Protein AF-A0A1V5KL63-F1 (afdb_monomer)

Secondary structure (DSSP, 8-state):
--EEEEEEEEEETTEE---EEEETTEEEEE--SSS-EEEEEEETTEEEEEEEE-TTBPPEEEEEEE-SSS--EEEEEPPB-TT--EEEEEPPBTTBSEEEETT-SSPEESSEEEEE-SEEEEEEEE-TTT--EEEEEEEE-SSS-SEE---HHHH-EEEEEEEES-HHHH---EEE-TTS-TT-BSSEEEEEESEEEEEEEEBTTEEEESSEEEEEEPTT-EEEEEEEEEE-

Radius of gyration: 30.33 Å; Cα contacts (8 Å, |Δi|>4): 563; chains: 1; bounding box: 58×25×92 Å

Sequence (232 aa):
MQFVPLTVFAQIDSSLTIADVYVNDKLEGQSSLSGPLVIQGLSAARSYTVRVQKQGYAVWQKTVTIFTDTDNVLQARLLPLTDALRRYTFSRTPFADRISIDGKLPSMALPVEVDLVLGAHELRYSDTASGFQWTTSLTLDLNSARTIHFQPEQVGMGRLAVVLSNPARYGYAFVYLPGQSRTQTTPFRQPLAVGRYALRIFRDGFHTVPSDTTIFIKPNEDLNIVVQMSPM

Foldseek 3Di:
DDKDKAWEFEDEPNQGDWWFKDKQNHTQDIQHNVGTDIRTGHDAQDKIWIWIGDPQWDIFIDIDGHHDPDHNYYYGHTHGPQPDWDKAWEADDQQAQWKDKQPDPDTHGPGDIDTHGAAKIKMWGAHPVVRDIDIDMDGHDPPDDRYDYDHLCVQAKAKEFEAEPCCVVPPWKFKDWPPDDRPHIPRDMDIDGFGKTWIAIGDPQKDKVVGTDIDTGHHHYYDYHYIYIDGD

pLDDT: mean 93.59, std 5.88, range [67.69, 98.31]

Nearest PDB structures (foldseek):
  2nsm-assembly1_A  TM=7.686E-01  e=6.746E-03  Homo sapiens
  1h8l-assembly1_A  TM=7.714E-01  e=2.010E-02  Lophonetta specularioides
  6hif-assembly1_Y  TM=7.498E-01  e=5.125E-02  Candidatus Kuenenia stuttgartensis
  5aq0-assembly1_A  TM=4.651E-01  e=1.061E-01  Homo sapiens
  6mvf-assembly2_E  TM=4.408E-01  e=1.669E+00  Faecalibacterium prausnitzii L2-6

Structure (mmCIF, N/CA/C/O backbone):
data_AF-A0A1V5KL63-F1
#
_entry.id   AF-A0A1V5KL63-F1
#
loop_
_atom_site.group_PDB
_atom_site.id
_atom_site.type_symbol
_atom_site.label_atom_id
_atom_site.label_alt_id
_atom_site.label_comp_id
_atom_site.label_asym_id
_atom_site.label_entity_id
_atom_site.label_seq_id
_atom_site.pdbx_PDB_ins_code
_atom_site.Cartn_x
_atom_site.Cartn_y
_atom_site.Cartn_z
_atom_site.occupancy
_atom_site.B_iso_or_equiv
_atom_site.auth_seq_id
_atom_site.auth_comp_id
_atom_site.auth_asym_id
_atom_site.auth_atom_id
_atom_site.pdbx_PDB_model_num
ATOM 1 N N . MET A 1 1 ? -25.819 6.131 55.381 1.00 67.69 1 MET A N 1
ATOM 2 C CA . MET A 1 1 ? -25.370 5.561 54.091 1.00 67.69 1 MET A CA 1
ATOM 3 C C . MET A 1 1 ? -23.870 5.738 54.010 1.00 67.69 1 MET A C 1
ATOM 5 O O . MET A 1 1 ? -23.408 6.835 54.295 1.00 67.69 1 MET A O 1
ATOM 9 N N . GLN A 1 2 ? -23.128 4.681 53.686 1.00 87.44 2 GLN A N 1
ATOM 10 C CA . GLN A 1 2 ? -21.682 4.762 53.485 1.00 87.44 2 GLN A CA 1
ATOM 11 C C . GLN A 1 2 ? -21.398 4.956 51.998 1.00 87.44 2 GLN A C 1
ATOM 13 O O . GLN A 1 2 ? -22.027 4.303 51.161 1.00 87.44 2 GLN A O 1
ATOM 18 N N . PHE A 1 3 ? -20.489 5.874 51.685 1.00 90.19 3 PHE A N 1
ATOM 19 C CA . PHE A 1 3 ? -20.055 6.152 50.324 1.00 90.19 3 PHE A CA 1
ATOM 20 C C . PHE A 1 3 ? -18.660 5.587 50.109 1.00 90.19 3 PHE A C 1
ATOM 22 O O . PHE A 1 3 ? -17.806 5.723 50.983 1.00 90.19 3 PHE A O 1
ATOM 29 N N . VAL A 1 4 ? -18.437 4.964 48.957 1.00 93.88 4 VAL A N 1
ATOM 30 C CA . VAL A 1 4 ? -17.157 4.350 48.602 1.00 93.88 4 VAL A CA 1
ATOM 31 C C . VAL A 1 4 ? -16.801 4.625 47.140 1.00 93.88 4 VAL A C 1
ATOM 33 O O . VAL A 1 4 ? -17.699 4.890 46.331 1.00 93.88 4 VAL A O 1
ATOM 36 N N . PRO A 1 5 ? -15.503 4.602 46.790 1.00 93.94 5 PRO A N 1
ATOM 37 C CA . PRO A 1 5 ? -15.064 4.810 45.420 1.00 93.94 5 PRO A CA 1
ATOM 38 C C . PRO A 1 5 ? -15.257 3.568 44.542 1.00 93.94 5 PRO A C 1
ATOM 40 O O . PRO A 1 5 ? -15.225 2.435 45.022 1.00 93.94 5 PRO A O 1
ATOM 43 N N . LEU A 1 6 ? -15.375 3.801 43.235 1.00 95.94 6 LEU A N 1
ATOM 44 C CA . LEU A 1 6 ? -15.249 2.805 42.171 1.00 95.94 6 LEU A CA 1
ATOM 45 C C . LEU A 1 6 ? -14.110 3.215 41.235 1.00 95.94 6 LEU A C 1
ATOM 47 O O . LEU A 1 6 ? -14.116 4.317 40.689 1.00 95.94 6 LEU A O 1
ATOM 51 N N . THR A 1 7 ? -13.171 2.307 40.998 1.00 96.31 7 THR A N 1
ATOM 52 C CA . THR A 1 7 ? -12.031 2.530 40.104 1.00 96.31 7 THR A CA 1
ATOM 53 C C . THR A 1 7 ? -12.258 1.813 38.776 1.00 96.31 7 THR A C 1
ATOM 55 O O . THR A 1 7 ? -12.472 0.602 38.753 1.00 96.31 7 THR A O 1
ATOM 58 N N . VAL A 1 8 ? -12.189 2.534 37.656 1.00 97.31 8 VAL A N 1
ATOM 59 C CA . VAL A 1 8 ? -12.431 1.993 36.308 1.00 97.31 8 VAL A CA 1
ATOM 60 C C . VAL A 1 8 ? -11.191 2.151 35.430 1.00 97.31 8 VAL A C 1
ATOM 62 O O . VAL A 1 8 ? -10.744 3.261 35.145 1.00 97.31 8 VAL A O 1
ATOM 65 N N . PHE A 1 9 ? -10.662 1.026 34.955 1.00 96.31 9 PHE A N 1
ATOM 66 C CA . PHE A 1 9 ? -9.589 0.950 33.967 1.00 96.31 9 PHE A CA 1
ATOM 67 C C . PHE A 1 9 ? -10.196 0.680 32.590 1.00 96.31 9 PHE A C 1
ATOM 69 O O . PHE A 1 9 ? -10.815 -0.364 32.396 1.00 96.31 9 PHE A O 1
ATOM 76 N N . ALA A 1 10 ? -9.999 1.576 31.623 1.00 96.38 10 ALA A N 1
ATOM 77 C CA . ALA A 1 10 ? -10.316 1.301 30.223 1.00 96.38 10 ALA A CA 1
ATOM 78 C C . ALA A 1 10 ? -9.062 0.799 29.506 1.00 96.38 10 ALA A C 1
ATOM 80 O O . ALA A 1 10 ? -8.010 1.437 29.586 1.00 96.38 10 ALA A O 1
ATOM 81 N N . GLN A 1 11 ? -9.172 -0.335 28.818 1.00 94.81 11 GLN A N 1
ATOM 82 C CA . GLN A 1 11 ? -8.034 -1.012 28.206 1.00 94.81 11 GLN A CA 1
ATOM 83 C C . GLN A 1 11 ? -8.309 -1.444 26.768 1.00 94.81 11 GLN A C 1
ATOM 85 O O . GLN A 1 11 ? -9.401 -1.915 26.452 1.00 94.81 11 G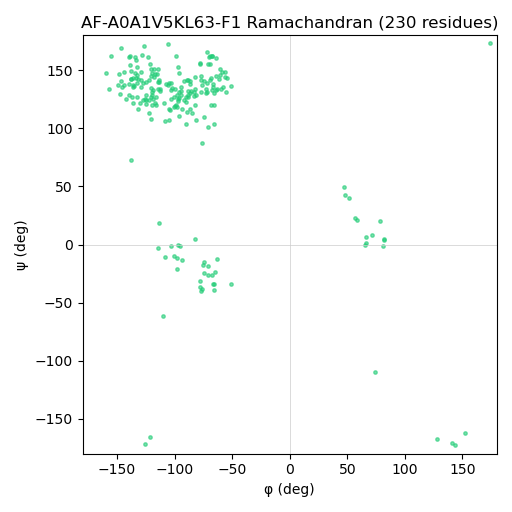LN A O 1
ATOM 90 N N . ILE A 1 12 ? -7.279 -1.350 25.932 1.00 88.56 12 ILE A N 1
ATOM 91 C CA . ILE A 1 12 ? -7.191 -1.951 24.596 1.00 88.56 12 ILE A CA 1
ATOM 92 C C . ILE A 1 12 ? -5.906 -2.769 24.588 1.00 88.56 12 ILE A C 1
ATOM 94 O O . ILE A 1 12 ? -4.859 -2.239 24.954 1.00 88.56 12 ILE A O 1
ATOM 98 N N . ASP A 1 13 ? -5.988 -4.057 24.258 1.00 84.69 13 ASP A N 1
ATOM 99 C CA . ASP A 1 13 ? -4.838 -4.974 24.279 1.00 84.69 13 ASP A CA 1
ATOM 100 C C . ASP A 1 13 ? -4.016 -4.877 25.578 1.00 84.69 13 ASP A C 1
ATOM 102 O O . ASP A 1 13 ? -2.788 -4.847 25.589 1.00 84.69 13 ASP A O 1
ATOM 106 N N . SER A 1 14 ? -4.727 -4.795 26.709 1.00 84.50 14 SER A N 1
ATOM 107 C CA . SER A 1 14 ? -4.181 -4.635 28.071 1.00 84.50 14 SER A CA 1
ATOM 108 C C . SER A 1 14 ? -3.462 -3.307 28.360 1.00 84.50 14 SER A C 1
ATOM 110 O O . SER A 1 14 ? -3.020 -3.093 29.488 1.00 84.50 14 SER A O 1
ATOM 112 N N . SER A 1 15 ? -3.400 -2.386 27.398 1.00 89.56 15 SER A N 1
ATOM 113 C CA . SER A 1 15 ? -2.870 -1.030 27.571 1.00 89.56 15 SER A CA 1
ATOM 114 C C . SER A 1 15 ? -3.976 -0.046 27.948 1.00 89.56 15 SER A C 1
ATOM 116 O O . SER A 1 15 ? -5.083 -0.121 27.415 1.00 89.56 15 SER A O 1
ATOM 118 N N . LEU A 1 16 ? -3.684 0.894 28.851 1.00 93.38 16 LEU A N 1
ATOM 119 C CA . LEU A 1 16 ? -4.624 1.948 29.240 1.00 93.38 16 LEU A CA 1
ATOM 120 C C . LEU A 1 16 ? -5.019 2.826 28.050 1.00 93.38 16 LEU A C 1
ATOM 122 O O . LEU A 1 16 ? -4.211 3.112 27.167 1.00 93.38 16 LEU A O 1
ATOM 126 N N . THR A 1 17 ? -6.267 3.291 28.046 1.00 92.56 17 THR A N 1
ATOM 127 C CA . THR A 1 17 ? -6.771 4.204 27.021 1.00 92.56 17 THR A CA 1
ATOM 128 C C . THR A 1 17 ? -7.674 5.290 27.589 1.00 92.56 17 THR A C 1
ATOM 130 O O . THR A 1 17 ? -8.228 5.165 28.680 1.00 92.56 17 THR A O 1
ATOM 133 N N . ILE A 1 18 ? -7.852 6.353 26.806 1.00 94.19 18 ILE A N 1
ATOM 134 C CA . ILE A 1 18 ? -8.825 7.415 27.075 1.00 94.19 18 ILE A CA 1
ATOM 135 C C . ILE A 1 18 ? -10.196 6.963 26.572 1.00 94.19 18 ILE A C 1
ATOM 137 O O . ILE A 1 18 ? -10.345 6.690 25.376 1.00 94.19 18 ILE A O 1
ATOM 141 N N . ALA A 1 19 ? -11.179 6.883 27.463 1.00 95.56 19 ALA A N 1
ATOM 142 C CA . ALA A 1 19 ? -12.558 6.511 27.167 1.00 95.56 19 ALA A CA 1
ATOM 143 C C . ALA A 1 19 ? -13.517 7.232 28.124 1.00 95.56 19 ALA A C 1
ATOM 145 O O . ALA A 1 19 ? -13.178 7.450 29.286 1.00 95.56 19 ALA A O 1
ATOM 146 N N . ASP A 1 20 ? -14.710 7.572 27.646 1.00 97.62 20 ASP A N 1
ATOM 147 C CA . ASP A 1 20 ? -15.783 8.142 28.458 1.00 97.62 20 ASP A CA 1
ATOM 148 C C . ASP A 1 20 ? -16.377 7.062 29.368 1.00 97.62 20 ASP A C 1
ATOM 150 O O . ASP A 1 20 ? -16.679 5.953 28.918 1.00 97.62 20 ASP A O 1
ATOM 154 N N . VAL A 1 21 ? -16.566 7.378 30.647 1.00 98.00 21 VAL A N 1
ATOM 155 C CA . VAL A 1 21 ? -17.101 6.458 31.655 1.00 98.00 21 VAL A CA 1
ATOM 156 C C . VAL A 1 21 ? -18.395 7.020 32.226 1.00 98.00 21 VAL A C 1
ATOM 158 O O . VAL A 1 21 ? -18.445 8.136 32.744 1.00 98.00 21 VAL A O 1
ATOM 161 N N . TYR A 1 22 ? -19.443 6.209 32.158 1.00 98.31 22 TYR A N 1
ATOM 162 C CA . TYR A 1 22 ? -20.783 6.536 32.614 1.00 98.31 22 TYR A CA 1
ATOM 163 C C . TYR A 1 22 ? -21.208 5.601 33.742 1.00 98.31 22 TYR A C 1
ATOM 165 O O . TYR A 1 22 ? -20.924 4.401 33.701 1.00 98.31 22 TYR A O 1
ATOM 173 N N . VAL A 1 23 ? -21.953 6.136 34.706 1.00 97.44 23 VAL A N 1
ATOM 174 C CA . VAL A 1 23 ? -22.611 5.381 35.776 1.00 97.44 23 VAL A CA 1
ATOM 175 C C . VAL A 1 23 ? -24.097 5.712 35.758 1.00 97.44 23 VAL A C 1
ATOM 177 O O . VAL A 1 23 ? -24.472 6.870 35.903 1.00 97.44 23 VAL A O 1
ATOM 180 N N . ASN A 1 24 ? -24.949 4.699 35.572 1.00 96.75 24 ASN A N 1
ATOM 181 C CA . ASN A 1 24 ? -26.399 4.863 35.396 1.00 96.75 24 ASN A CA 1
ATOM 182 C C . ASN A 1 24 ? -26.724 5.974 34.377 1.00 96.75 24 ASN A C 1
ATOM 184 O O . ASN A 1 24 ? -27.480 6.898 34.664 1.00 96.75 24 ASN A O 1
ATOM 188 N N . ASP A 1 25 ? -26.062 5.904 33.219 1.00 95.19 25 ASP A N 1
ATOM 189 C CA . ASP A 1 25 ? -26.163 6.840 32.091 1.00 95.19 25 ASP A CA 1
ATOM 190 C C . ASP A 1 25 ? -25.684 8.281 32.324 1.00 95.19 25 ASP A C 1
ATOM 192 O O . ASP A 1 25 ? -25.629 9.065 31.375 1.00 95.19 25 ASP A O 1
ATOM 196 N N . LYS A 1 26 ? -25.215 8.623 33.527 1.00 97.19 26 LYS A N 1
ATOM 197 C CA . LYS A 1 26 ? -24.544 9.897 33.804 1.00 97.19 26 LYS A CA 1
ATOM 198 C C . LYS A 1 26 ? -23.047 9.796 33.500 1.00 97.19 26 LYS A C 1
ATOM 200 O O . LYS A 1 26 ? -22.396 8.864 33.958 1.00 97.19 26 LYS A O 1
ATOM 205 N N . LEU A 1 27 ? -22.500 10.755 32.746 1.00 97.19 27 LEU A N 1
ATOM 206 C CA . LEU A 1 27 ? -21.055 10.865 32.501 1.00 97.19 27 LEU A CA 1
ATOM 207 C C . LEU A 1 27 ? -20.342 11.262 33.800 1.00 97.19 27 LEU A C 1
ATOM 209 O O . LEU A 1 27 ? -20.620 12.325 34.352 1.00 97.19 27 LEU A O 1
ATOM 213 N N . GLU A 1 28 ? -19.420 10.422 34.264 1.00 97.62 28 GLU A N 1
ATOM 214 C CA . GLU A 1 28 ? -18.598 10.695 35.452 1.00 97.62 28 GLU A CA 1
ATOM 215 C C . GLU A 1 28 ? -17.212 11.245 35.076 1.00 97.62 28 GLU A C 1
A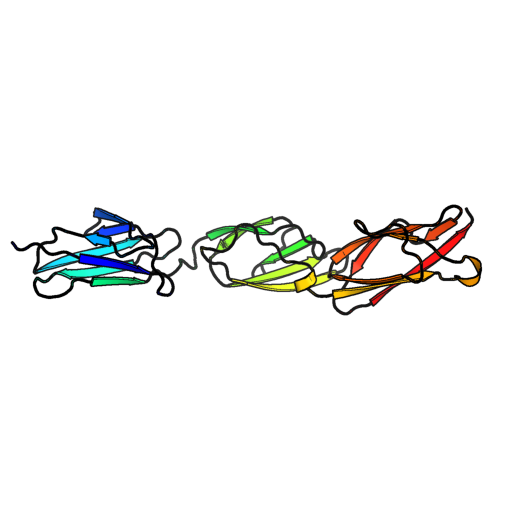TOM 217 O O . GLU A 1 28 ? -16.572 11.917 35.881 1.00 97.62 28 GLU A O 1
ATOM 222 N N . GLY A 1 29 ? -16.752 11.008 33.842 1.00 96.56 29 GLY A N 1
ATOM 223 C CA . GLY A 1 29 ? -15.503 11.562 33.321 1.00 96.56 29 GLY A CA 1
ATOM 224 C C . GLY A 1 29 ? -14.867 10.690 32.242 1.00 96.56 29 GLY A C 1
ATOM 225 O O . GLY A 1 29 ? -15.519 9.816 31.672 1.00 96.56 29 GLY A O 1
ATOM 226 N N . GLN A 1 30 ? -13.577 10.918 31.990 1.00 95.19 30 GLN A N 1
ATOM 227 C CA . GLN A 1 30 ? -12.757 10.115 31.082 1.00 95.19 30 GLN A CA 1
ATOM 228 C C . GLN A 1 30 ? -11.648 9.385 31.839 1.00 95.19 30 GLN A C 1
ATOM 230 O O . GLN A 1 30 ? -11.006 9.958 32.719 1.00 95.19 30 GLN A O 1
ATOM 235 N N . SER A 1 31 ? -11.385 8.132 31.467 1.00 93.38 31 SER A N 1
ATOM 236 C CA . SER A 1 31 ? -10.135 7.459 31.835 1.00 93.38 31 SER A CA 1
ATOM 237 C C . SER A 1 31 ? -8.938 8.111 31.133 1.00 93.38 31 SER A C 1
ATOM 239 O O . SER A 1 31 ? -9.102 8.823 30.139 1.00 93.38 31 SER A O 1
ATOM 241 N N . SER A 1 32 ? -7.719 7.863 31.616 1.00 91.25 32 SER A N 1
ATOM 242 C CA . SER A 1 32 ? -6.503 8.442 31.038 1.00 91.25 32 SER A CA 1
ATOM 243 C C . SER A 1 32 ? -5.459 7.379 30.685 1.00 91.25 32 SER A C 1
ATOM 245 O O . SER A 1 32 ? -5.577 6.207 31.035 1.00 91.25 32 SER A O 1
ATOM 247 N N . LEU A 1 33 ? -4.401 7.805 29.989 1.00 90.12 33 LEU A N 1
ATOM 248 C CA . LEU A 1 33 ? -3.222 6.968 29.732 1.00 90.12 33 LEU A CA 1
ATOM 249 C C . LEU A 1 33 ? -2.326 6.804 30.971 1.00 90.12 33 LEU A C 1
ATOM 251 O O . LEU A 1 33 ? -1.460 5.935 30.984 1.00 90.12 33 LEU A O 1
ATOM 255 N N . SER A 1 34 ? -2.510 7.645 31.993 1.00 87.31 34 SER A N 1
ATOM 256 C CA . SER A 1 34 ? -1.691 7.673 33.209 1.00 87.31 34 SER A CA 1
ATOM 257 C C . SER A 1 34 ? -2.338 6.969 34.404 1.00 87.31 34 SER A C 1
ATOM 259 O O . SER A 1 34 ? -1.670 6.769 35.415 1.00 87.31 34 SER A O 1
ATOM 261 N N . GLY A 1 35 ? -3.614 6.583 34.315 1.00 88.06 35 GLY A N 1
ATOM 262 C CA . GLY A 1 35 ? -4.299 5.896 35.401 1.00 88.06 35 GLY A CA 1
ATOM 263 C C . GLY A 1 35 ? -5.794 5.667 35.161 1.00 88.06 35 GLY A C 1
ATOM 264 O O . GLY A 1 35 ? -6.363 6.141 34.174 1.00 88.06 35 GLY A O 1
ATOM 265 N N . PRO A 1 36 ? -6.445 4.914 36.062 1.00 92.50 36 PRO A N 1
ATOM 266 C CA . PRO A 1 36 ? -7.883 4.691 36.008 1.00 92.50 36 PRO A CA 1
ATOM 267 C C . PRO A 1 36 ? -8.665 5.967 36.330 1.00 92.50 36 PRO A C 1
ATOM 269 O O . PRO A 1 36 ? -8.157 6.883 36.978 1.00 92.50 36 PRO A O 1
ATOM 272 N N . LEU A 1 37 ? -9.945 5.985 35.959 1.00 96.62 37 LEU A N 1
ATOM 273 C CA . LEU A 1 37 ? -10.884 6.956 36.513 1.00 96.62 37 LEU A CA 1
ATOM 274 C C . LEU A 1 37 ? -11.363 6.464 37.885 1.00 96.62 37 LEU A C 1
ATOM 276 O O . LEU A 1 37 ? -11.839 5.333 37.999 1.00 96.62 37 LEU A O 1
ATOM 280 N N . VAL A 1 38 ? -11.270 7.312 38.910 1.00 96.25 38 VAL A N 1
ATOM 281 C CA . VAL A 1 38 ? -11.816 7.035 40.247 1.00 96.25 38 VAL A CA 1
ATOM 282 C C . VAL A 1 38 ? -13.101 7.832 40.438 1.00 96.25 38 VAL A C 1
ATOM 284 O O . VAL A 1 38 ? -13.082 9.061 40.465 1.00 96.25 38 VAL A O 1
ATOM 287 N N . ILE A 1 39 ? -14.216 7.125 40.586 1.00 96.06 39 ILE A N 1
ATOM 288 C CA . ILE A 1 39 ? -15.553 7.689 40.767 1.00 96.06 39 ILE A CA 1
ATOM 289 C C . ILE A 1 39 ? -15.870 7.665 42.257 1.00 96.06 39 ILE A C 1
ATOM 291 O O . ILE A 1 39 ? -15.870 6.603 42.876 1.00 96.06 39 ILE A O 1
ATOM 295 N N . GLN A 1 40 ? -16.124 8.834 42.835 1.00 94.12 40 GLN A N 1
ATOM 296 C CA . GLN A 1 40 ? -16.382 9.002 44.265 1.00 94.12 40 GLN A CA 1
ATOM 297 C C . GLN A 1 40 ? -17.886 9.090 44.556 1.00 94.12 40 GLN A C 1
ATOM 299 O O . GLN A 1 40 ? -18.688 9.387 43.674 1.00 94.12 40 GLN A O 1
ATOM 304 N N . GLY A 1 41 ? -18.273 8.886 45.818 1.00 92.25 41 GLY A N 1
ATOM 305 C CA . GLY A 1 41 ? -19.636 9.188 46.271 1.00 92.25 41 GLY A CA 1
ATOM 306 C C . GLY A 1 41 ? -20.699 8.148 45.905 1.00 92.25 41 GLY A C 1
ATOM 307 O O . GLY A 1 41 ? -21.888 8.465 45.934 1.00 92.25 41 GLY A O 1
ATOM 308 N N . LEU A 1 42 ? -20.317 6.906 45.589 1.00 94.06 42 LEU A N 1
ATOM 309 C CA . LEU A 1 42 ? -21.278 5.829 45.342 1.00 94.06 42 LEU A CA 1
ATOM 310 C C . LEU A 1 42 ? -21.721 5.203 46.664 1.00 94.06 42 LEU A C 1
ATOM 312 O O . LEU A 1 42 ? -20.896 4.808 47.483 1.00 94.06 42 LEU A O 1
ATOM 316 N N . SER A 1 43 ? -23.030 5.101 46.891 1.00 94.56 43 SER A N 1
ATOM 317 C CA . SER A 1 43 ? -23.573 4.405 48.061 1.00 94.56 43 SER A CA 1
ATOM 318 C C . SER A 1 43 ? -23.256 2.913 48.000 1.00 94.56 43 SER A C 1
ATOM 320 O O . SER A 1 43 ? -23.534 2.271 46.983 1.00 94.56 43 SER A O 1
ATOM 322 N N . ALA A 1 44 ? -22.726 2.372 49.096 1.00 93.00 44 ALA A N 1
ATOM 323 C CA . ALA A 1 44 ? -22.471 0.946 49.253 1.00 93.00 44 ALA A CA 1
ATOM 324 C C . ALA A 1 44 ? -23.770 0.119 49.325 1.00 93.00 44 ALA A C 1
ATOM 326 O O . ALA A 1 44 ? -24.853 0.650 49.578 1.00 93.00 44 ALA A O 1
ATOM 327 N N . ALA A 1 45 ? -23.639 -1.189 49.097 1.00 92.00 45 ALA A N 1
ATOM 328 C CA . ALA A 1 45 ? -24.714 -2.173 48.970 1.00 92.00 45 ALA A CA 1
ATOM 329 C C . ALA A 1 45 ? -25.746 -1.848 47.869 1.00 92.00 45 ALA A C 1
ATOM 331 O O . ALA A 1 45 ? -26.878 -2.328 47.906 1.00 92.00 45 ALA A O 1
ATOM 332 N N . ARG A 1 46 ? -25.359 -1.044 46.867 1.00 93.81 46 ARG A N 1
ATOM 333 C CA . ARG A 1 46 ? -26.195 -0.681 45.716 1.00 93.81 46 ARG A CA 1
ATOM 334 C C . ARG A 1 46 ? -25.537 -1.112 44.409 1.00 93.81 46 ARG A C 1
ATOM 336 O O . ARG A 1 46 ? -24.313 -1.060 44.276 1.00 93.81 46 ARG A O 1
ATOM 343 N N . SER A 1 47 ? -26.364 -1.521 43.450 1.00 95.62 47 SER A N 1
ATOM 344 C CA . SER A 1 47 ? -25.927 -1.840 42.092 1.00 95.62 47 SER A CA 1
ATOM 345 C C . SER A 1 47 ? -25.933 -0.611 41.187 1.00 95.62 47 SER A C 1
ATOM 347 O O . SER A 1 47 ? -26.844 0.219 41.244 1.00 95.62 47 SER A O 1
ATOM 349 N N . TYR A 1 48 ? -24.926 -0.530 40.324 1.00 97.00 48 TYR A N 1
ATOM 350 C CA . TYR A 1 48 ? -24.745 0.521 39.334 1.00 97.00 48 TYR A CA 1
ATOM 351 C C . TYR A 1 48 ? -24.421 -0.100 37.980 1.00 97.00 48 TYR A C 1
ATOM 353 O O . TYR A 1 48 ? -23.628 -1.039 37.900 1.00 97.00 48 TYR A O 1
ATOM 361 N N . THR A 1 49 ? -25.006 0.437 36.914 1.00 97.94 49 THR A N 1
ATOM 362 C CA . THR A 1 49 ? -24.638 0.088 35.541 1.00 97.94 49 THR A CA 1
ATOM 363 C C . THR A 1 49 ? -23.518 1.007 35.090 1.00 97.94 49 THR A C 1
ATOM 365 O O . THR A 1 49 ? -23.711 2.214 34.961 1.00 97.94 49 THR A O 1
ATOM 368 N N . VAL A 1 50 ? -22.344 0.431 34.858 1.00 98.12 50 VAL A N 1
ATOM 369 C CA . VAL A 1 50 ? -21.159 1.138 34.380 1.00 98.12 50 VAL A CA 1
ATOM 370 C C . VAL A 1 50 ? -21.032 0.894 32.887 1.00 98.12 50 VAL A C 1
ATOM 372 O O . VAL A 1 50 ? -21.030 -0.256 32.445 1.00 98.12 50 VAL A O 1
ATOM 375 N N . ARG A 1 51 ? -20.921 1.970 32.113 1.00 98.12 51 ARG A N 1
ATOM 376 C CA . ARG A 1 51 ? -20.768 1.934 30.658 1.00 98.12 51 ARG A CA 1
ATOM 377 C C . ARG A 1 51 ? -19.512 2.705 30.271 1.00 98.12 51 ARG A C 1
ATOM 379 O O . ARG A 1 51 ? -19.344 3.845 30.685 1.00 98.12 51 ARG A O 1
ATOM 386 N N . VAL A 1 52 ? -18.638 2.091 29.483 1.00 97.81 52 VAL A N 1
ATOM 387 C CA . VAL A 1 52 ? -17.402 2.706 28.986 1.00 97.81 52 VAL A CA 1
ATOM 388 C C . VAL A 1 52 ? -17.485 2.810 27.470 1.00 97.81 52 VAL A C 1
ATOM 390 O O . VAL A 1 52 ? -17.787 1.828 26.787 1.00 97.81 52 VAL A O 1
ATOM 393 N N . GLN A 1 53 ? -17.256 4.010 26.943 1.00 95.00 53 GLN A N 1
ATOM 394 C CA . GLN A 1 53 ? -17.374 4.317 25.523 1.00 95.00 53 GLN A CA 1
ATOM 395 C C . GLN A 1 53 ? -16.119 4.973 24.979 1.00 95.00 53 GLN A C 1
ATOM 397 O O . GLN A 1 53 ? -15.523 5.857 25.584 1.00 95.00 53 GLN A O 1
ATOM 402 N N . LYS A 1 54 ? -15.744 4.547 23.779 1.00 90.44 54 LYS A N 1
ATOM 403 C CA . LYS A 1 54 ? -14.670 5.151 23.006 1.00 90.44 54 LYS A CA 1
ATOM 404 C C . LYS A 1 54 ? -15.035 5.059 21.536 1.00 90.44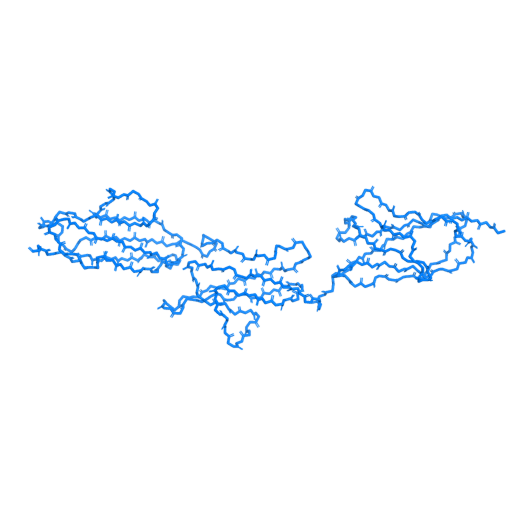 54 LYS A C 1
ATOM 406 O O . LYS A 1 54 ? -15.481 4.011 21.074 1.00 90.44 54 LYS A O 1
ATOM 411 N N . GLN A 1 55 ? -14.840 6.142 20.792 1.00 82.88 55 GLN A N 1
ATOM 412 C CA . GLN A 1 55 ? -15.133 6.159 19.362 1.00 82.88 55 GLN A CA 1
ATOM 413 C C . GLN A 1 55 ? -14.382 5.033 18.629 1.00 82.88 55 GLN A C 1
ATOM 415 O O . GLN A 1 55 ? -13.171 4.879 18.793 1.00 82.88 55 GLN A O 1
ATOM 420 N N . GLY A 1 56 ? -15.105 4.273 17.801 1.00 76.81 56 GLY A N 1
ATOM 421 C CA . GLY A 1 56 ? -14.551 3.148 17.043 1.00 76.81 56 GLY A CA 1
ATOM 422 C C . GLY A 1 56 ? -14.426 1.838 17.829 1.00 76.81 56 GLY A C 1
ATOM 423 O O . GLY A 1 56 ? -13.926 0.866 17.275 1.00 76.81 56 GLY A O 1
ATOM 424 N N . TYR A 1 57 ? -14.892 1.793 19.080 1.00 85.62 57 TYR A N 1
ATOM 425 C CA . TYR A 1 57 ? -14.951 0.586 19.906 1.00 85.62 57 TYR A CA 1
ATOM 426 C C . TYR A 1 57 ? -16.389 0.240 20.283 1.00 85.62 57 TYR A C 1
ATOM 428 O O . TYR A 1 57 ? -17.249 1.118 20.396 1.00 85.62 57 TYR A O 1
ATOM 436 N N . ALA A 1 58 ? -16.643 -1.051 20.485 1.00 88.12 58 ALA A N 1
ATOM 437 C CA . ALA A 1 58 ? -17.895 -1.538 21.024 1.00 88.12 58 ALA A CA 1
ATOM 438 C C . ALA A 1 58 ? -18.093 -0.974 22.434 1.00 88.12 58 ALA A C 1
ATOM 440 O O . ALA A 1 58 ? -17.146 -0.837 23.215 1.00 88.12 58 ALA A O 1
ATOM 441 N N . VAL A 1 59 ? -19.341 -0.648 22.760 1.00 93.25 59 VAL A N 1
ATOM 442 C CA . VAL A 1 59 ? -19.702 -0.173 24.094 1.00 93.25 59 VAL A CA 1
ATOM 443 C C . VAL A 1 59 ? -19.473 -1.306 25.090 1.00 93.25 59 VAL A C 1
ATOM 445 O O . VAL A 1 59 ? -20.097 -2.361 24.983 1.00 93.25 59 VAL A O 1
ATOM 448 N N . TRP A 1 60 ? -18.605 -1.085 26.074 1.00 96.56 60 TRP A N 1
ATOM 449 C CA . TRP A 1 60 ? -18.459 -2.009 27.194 1.00 96.56 60 TRP A CA 1
ATOM 450 C C . TRP A 1 60 ? -19.450 -1.621 28.287 1.00 96.56 60 TRP A C 1
ATOM 452 O O . TRP A 1 60 ? -19.539 -0.448 28.652 1.00 96.56 60 TRP A O 1
ATOM 462 N N . GLN A 1 61 ? -20.196 -2.585 28.822 1.00 97.56 61 GLN A N 1
ATOM 463 C CA . GLN A 1 61 ? -21.179 -2.326 29.870 1.00 97.56 61 GLN A CA 1
ATOM 464 C C . GLN A 1 61 ? -21.229 -3.473 30.876 1.00 97.56 61 GLN A C 1
ATOM 466 O O . GLN A 1 61 ? -21.235 -4.644 30.496 1.00 97.56 61 GLN A O 1
ATOM 471 N N . LYS A 1 62 ? -21.298 -3.136 32.166 1.00 97.56 62 LYS A N 1
ATOM 472 C CA . LYS A 1 62 ? -21.444 -4.105 33.255 1.00 97.56 62 LYS A CA 1
ATOM 473 C C . LYS A 1 62 ? -22.209 -3.499 34.425 1.00 97.56 62 LYS A C 1
ATOM 475 O O . LYS A 1 62 ? -21.931 -2.377 34.838 1.00 97.56 62 LYS A O 1
ATOM 480 N N . THR A 1 63 ? -23.126 -4.266 35.001 1.00 97.25 63 THR A N 1
ATOM 481 C CA . THR A 1 63 ? -23.741 -3.924 36.287 1.00 97.25 63 THR A CA 1
ATOM 482 C C . THR A 1 63 ? -22.893 -4.496 37.422 1.00 97.25 63 THR A C 1
ATOM 484 O O . THR A 1 63 ? -22.538 -5.675 37.400 1.00 97.25 63 THR A O 1
ATOM 487 N N . VAL A 1 64 ? -22.539 -3.660 38.398 1.00 95.06 64 VAL A N 1
ATOM 488 C CA . VAL A 1 64 ? -21.715 -4.027 39.559 1.00 95.06 64 VAL A CA 1
ATOM 489 C C . VAL A 1 64 ? -22.394 -3.583 40.848 1.00 95.06 64 VAL A C 1
ATOM 491 O O . VAL A 1 64 ? -22.986 -2.507 40.892 1.00 95.06 64 VAL A O 1
ATOM 494 N N . THR A 1 65 ? -22.302 -4.397 41.897 1.00 94.69 65 THR A N 1
ATOM 495 C CA . THR A 1 65 ? -22.697 -4.007 43.256 1.00 94.69 65 THR A CA 1
ATOM 496 C C . THR A 1 65 ? -21.469 -3.553 44.023 1.00 94.69 65 THR A C 1
ATOM 498 O O . THR A 1 65 ? -20.442 -4.224 43.998 1.00 94.69 65 THR A O 1
ATOM 501 N N . ILE A 1 66 ? -21.587 -2.402 44.674 1.00 92.81 66 ILE A N 1
ATOM 502 C CA . ILE A 1 66 ? -20.487 -1.720 45.351 1.00 92.81 66 ILE A CA 1
ATOM 503 C C . ILE A 1 66 ? -20.526 -2.041 46.850 1.00 92.81 66 ILE A C 1
ATOM 505 O O . ILE A 1 66 ? -21.574 -1.862 47.468 1.00 92.81 66 ILE A O 1
ATOM 509 N N . PHE A 1 67 ? -19.415 -2.478 47.449 1.00 91.31 67 PHE A N 1
ATOM 510 C CA . PHE A 1 67 ? -19.337 -2.833 48.879 1.00 91.31 67 PHE A CA 1
ATOM 511 C C . PHE A 1 67 ? -18.259 -2.038 49.631 1.00 91.31 67 PHE A C 1
ATOM 513 O O . PHE A 1 67 ? -17.378 -1.439 49.017 1.00 91.31 67 PHE A O 1
ATOM 520 N N . THR A 1 68 ? -18.359 -2.002 50.964 1.00 86.50 68 THR A N 1
ATOM 521 C CA . THR A 1 68 ? -17.504 -1.193 51.853 1.00 86.50 68 THR A CA 1
ATOM 522 C C . THR A 1 68 ? -16.119 -1.777 52.086 1.00 86.50 68 THR A C 1
ATOM 524 O O . THR A 1 68 ? -15.167 -1.017 52.230 1.00 86.50 68 THR A O 1
ATOM 527 N N . ASP A 1 69 ? -16.015 -3.106 52.064 1.00 80.25 69 ASP A N 1
ATOM 528 C CA . ASP A 1 69 ? -14.825 -3.841 52.511 1.00 80.25 69 ASP A CA 1
ATOM 529 C C . ASP A 1 69 ? -14.123 -4.565 51.350 1.00 80.25 69 ASP A C 1
ATOM 531 O O . ASP A 1 69 ? -13.350 -5.501 51.549 1.00 80.25 69 ASP A O 1
ATOM 535 N N . THR A 1 70 ? -14.413 -4.152 50.115 1.00 81.00 70 THR A N 1
ATOM 536 C CA . THR A 1 70 ? -13.799 -4.691 48.899 1.00 81.00 70 THR A CA 1
ATOM 537 C C . THR A 1 70 ? -13.332 -3.569 47.995 1.00 81.00 70 THR A C 1
ATOM 539 O O . THR A 1 70 ? -14.046 -2.582 47.804 1.00 81.00 70 THR A O 1
ATOM 542 N N . ASP A 1 71 ? -12.192 -3.777 47.344 1.00 84.38 71 ASP A N 1
ATOM 543 C CA . ASP A 1 71 ? -11.731 -2.903 46.274 1.00 84.38 71 ASP A CA 1
ATOM 544 C C . ASP A 1 71 ? -12.688 -2.999 45.079 1.00 84.38 71 ASP A C 1
ATOM 546 O O . ASP A 1 71 ? -12.690 -3.964 44.310 1.00 84.38 71 ASP A O 1
ATOM 550 N N . ASN A 1 72 ? -13.536 -1.983 44.921 1.00 93.31 72 ASN A N 1
ATOM 551 C CA . ASN A 1 72 ? -14.465 -1.890 43.801 1.00 93.31 72 ASN A CA 1
ATOM 552 C C . ASN A 1 72 ? -13.691 -1.457 42.548 1.00 93.31 72 ASN A C 1
ATOM 554 O O . ASN A 1 72 ? -13.578 -0.268 42.250 1.00 93.31 72 ASN A O 1
ATOM 558 N N . VAL A 1 73 ? -13.129 -2.429 41.828 1.00 95.31 73 VAL A N 1
ATOM 559 C CA . VAL A 1 73 ? -12.316 -2.202 40.627 1.00 95.31 73 VAL A CA 1
ATOM 560 C C . VAL A 1 73 ? -12.952 -2.869 39.410 1.00 95.31 73 VAL A C 1
ATOM 562 O O . VAL A 1 73 ? -13.325 -4.042 39.443 1.00 95.31 73 VAL A O 1
ATOM 565 N N . LEU A 1 74 ? -13.041 -2.135 38.300 1.00 96.00 74 LEU A N 1
ATOM 566 C CA . LEU A 1 74 ? -13.495 -2.641 37.008 1.00 96.00 74 LEU A CA 1
ATOM 567 C C . LEU A 1 74 ? -12.417 -2.484 35.940 1.00 96.00 74 LEU A C 1
ATOM 569 O O . LEU A 1 74 ? -11.832 -1.416 35.777 1.00 96.00 74 LEU A O 1
ATOM 573 N N . GLN A 1 75 ? -12.213 -3.547 35.165 1.00 95.94 75 GLN A N 1
ATOM 574 C CA . GLN A 1 75 ? -11.404 -3.536 33.949 1.00 95.94 75 GLN A CA 1
ATOM 575 C C . GLN A 1 75 ? -12.328 -3.652 32.736 1.00 95.94 75 GLN A C 1
ATOM 577 O O . GLN A 1 75 ? -12.883 -4.717 32.456 1.00 95.94 75 GLN A O 1
ATOM 582 N N . ALA A 1 76 ? -12.507 -2.543 32.027 1.00 96.19 76 ALA A N 1
ATOM 583 C CA . ALA A 1 76 ? -13.259 -2.472 30.788 1.00 96.19 76 ALA A CA 1
ATOM 584 C C . ALA A 1 76 ? -12.320 -2.721 29.605 1.00 96.19 76 ALA A C 1
ATOM 586 O O . ALA A 1 76 ? -11.546 -1.846 29.216 1.00 96.19 76 ALA A O 1
ATOM 587 N N . ARG A 1 77 ? -12.387 -3.925 29.030 1.00 94.81 77 ARG A N 1
ATOM 588 C CA . ARG A 1 77 ? -11.668 -4.265 27.796 1.00 94.81 77 ARG A CA 1
ATOM 589 C C . ARG A 1 77 ? -12.507 -3.834 26.600 1.00 94.81 77 ARG A C 1
ATOM 591 O O . ARG A 1 77 ? -13.590 -4.377 26.383 1.00 94.81 77 ARG A O 1
ATOM 598 N N . LEU A 1 78 ? -12.018 -2.846 25.861 1.00 91.44 78 LEU A N 1
ATOM 599 C CA . LEU A 1 78 ? -12.679 -2.310 24.680 1.00 91.44 78 LEU A CA 1
ATOM 600 C C . LEU A 1 78 ? -12.254 -3.104 23.449 1.00 91.44 78 LEU A C 1
ATOM 602 O O . LEU A 1 78 ? -11.066 -3.254 23.172 1.00 91.44 78 LEU A O 1
ATOM 606 N N . LEU A 1 79 ? -13.245 -3.588 22.705 1.00 85.56 79 LEU A N 1
ATOM 607 C CA . LEU A 1 79 ? -13.044 -4.305 21.449 1.00 85.56 79 LEU A CA 1
ATOM 608 C C . LEU A 1 79 ? -13.358 -3.363 20.284 1.00 85.56 79 LEU A C 1
ATOM 610 O O . LEU A 1 79 ? -14.374 -2.666 20.358 1.00 85.56 79 LEU A O 1
ATOM 614 N N . PRO A 1 80 ? -12.509 -3.269 19.247 1.00 77.38 80 PRO A N 1
ATOM 615 C CA . PRO A 1 80 ? -12.804 -2.445 18.081 1.00 77.38 80 PRO A CA 1
ATOM 616 C C . PRO A 1 80 ? -14.160 -2.814 17.473 1.00 77.38 80 PRO A C 1
ATOM 618 O O . PRO A 1 80 ? -14.527 -3.988 17.424 1.00 77.38 80 PRO A O 1
ATOM 621 N N . LEU A 1 81 ? -14.901 -1.820 16.983 1.00 77.62 81 LEU A N 1
ATOM 622 C CA . LEU A 1 81 ? -16.033 -2.081 16.099 1.00 77.62 81 LEU A CA 1
ATOM 623 C C . LEU A 1 81 ? -15.462 -2.534 14.757 1.00 77.62 81 LEU A C 1
ATOM 625 O O . LEU A 1 81 ? -15.028 -1.706 13.957 1.00 77.62 81 LEU A O 1
ATOM 629 N N . THR A 1 82 ? -15.469 -3.840 14.511 1.00 67.94 82 THR A N 1
ATOM 630 C CA . THR A 1 82 ? -15.054 -4.429 13.228 1.00 67.94 82 THR A CA 1
ATOM 631 C C . THR A 1 82 ? -15.936 -3.994 12.064 1.00 67.94 82 THR A C 1
ATOM 633 O O . THR A 1 82 ? -15.541 -4.176 10.927 1.00 67.94 82 THR A O 1
ATOM 636 N N . ASP A 1 83 ? -17.088 -3.375 12.330 1.00 70.19 83 ASP A N 1
ATOM 637 C CA . ASP A 1 83 ? -17.991 -2.842 11.303 1.00 70.19 83 ASP A CA 1
ATOM 638 C C . ASP A 1 83 ? -17.892 -1.310 11.169 1.00 70.19 83 ASP A C 1
ATOM 640 O O . ASP A 1 83 ? -18.587 -0.699 10.354 1.00 70.19 83 ASP A O 1
ATOM 644 N N . ALA A 1 84 ? -17.049 -0.647 11.973 1.00 73.12 84 ALA A N 1
ATOM 645 C CA . ALA A 1 84 ? -16.900 0.801 11.901 1.00 73.12 84 ALA A CA 1
ATOM 646 C C . ALA A 1 84 ? -16.090 1.200 10.665 1.00 73.12 84 ALA A C 1
ATOM 648 O O . ALA A 1 84 ? -14.873 1.019 10.612 1.00 73.12 84 ALA A O 1
ATOM 649 N N . LEU A 1 85 ? -16.776 1.809 9.699 1.00 83.69 85 LEU A N 1
ATOM 650 C CA . LEU A 1 85 ? -16.155 2.398 8.521 1.00 83.69 85 LEU A CA 1
ATOM 651 C C . LEU A 1 85 ? -15.290 3.607 8.891 1.00 83.69 85 LEU A C 1
ATOM 653 O O . LEU A 1 85 ? -15.670 4.472 9.686 1.00 83.69 85 LEU A O 1
ATOM 657 N N . ARG A 1 86 ? -14.121 3.687 8.265 1.00 88.06 86 ARG A N 1
ATOM 658 C CA . ARG A 1 86 ? -13.194 4.810 8.341 1.00 88.06 86 ARG A CA 1
ATOM 659 C C . ARG A 1 86 ? -12.634 5.105 6.957 1.00 88.06 86 ARG A C 1
ATOM 661 O O . ARG A 1 86 ? -12.325 4.188 6.207 1.00 88.06 86 ARG A O 1
ATOM 668 N N . ARG A 1 87 ? -12.454 6.389 6.652 1.00 93.75 87 ARG A N 1
ATOM 669 C CA . ARG A 1 87 ? -11.871 6.830 5.384 1.00 93.75 87 ARG A CA 1
ATOM 670 C C . ARG A 1 87 ? -10.360 6.647 5.366 1.00 93.75 87 ARG A C 1
ATOM 672 O O . ARG A 1 87 ? -9.679 7.095 6.293 1.00 93.75 87 ARG A O 1
ATOM 679 N N . TYR A 1 88 ? -9.856 6.045 4.295 1.00 96.12 88 TYR A N 1
ATOM 680 C CA . TYR A 1 88 ? -8.434 5.897 4.000 1.00 96.12 88 TYR A CA 1
ATOM 681 C C . TYR A 1 88 ? -8.136 6.360 2.576 1.00 96.12 88 TYR A C 1
ATOM 683 O O . TYR A 1 88 ? -8.958 6.202 1.675 1.00 96.12 88 TYR A O 1
ATOM 691 N N . THR A 1 89 ? -6.937 6.891 2.372 1.00 98.06 89 THR A N 1
ATOM 692 C CA . THR A 1 89 ? -6.408 7.293 1.070 1.00 98.06 89 THR A CA 1
ATOM 693 C C . THR A 1 89 ? -5.307 6.324 0.662 1.00 98.06 89 THR A C 1
ATOM 695 O O . THR A 1 89 ? -4.302 6.203 1.358 1.00 98.06 89 THR A O 1
ATOM 698 N N . PHE A 1 90 ? -5.453 5.668 -0.484 1.00 98.00 90 PHE A N 1
ATOM 699 C CA . PHE A 1 90 ? -4.384 4.894 -1.109 1.00 98.00 90 PHE A CA 1
ATOM 700 C C . PHE A 1 90 ? -3.651 5.772 -2.120 1.00 98.00 90 PHE A C 1
ATOM 702 O O . PHE A 1 90 ? -4.234 6.229 -3.107 1.00 98.00 90 PHE A O 1
ATOM 709 N N . SER A 1 91 ? -2.371 6.024 -1.859 1.00 97.44 91 SER A N 1
ATOM 710 C CA . SER A 1 91 ? -1.536 6.922 -2.662 1.00 97.44 91 SER A CA 1
ATOM 711 C C . SER A 1 91 ? -1.198 6.356 -4.044 1.00 97.44 91 SER A C 1
ATOM 713 O O . SER A 1 91 ? -1.230 5.146 -4.273 1.00 97.44 91 SER A O 1
ATOM 715 N N . ARG A 1 92 ? -0.786 7.241 -4.964 1.00 96.56 92 ARG A N 1
ATOM 716 C CA . ARG A 1 92 ? -0.120 6.818 -6.207 1.00 96.56 92 ARG A CA 1
ATOM 717 C C . ARG A 1 92 ? 1.149 6.033 -5.877 1.00 96.56 92 ARG A C 1
ATOM 719 O O . ARG A 1 92 ? 1.827 6.319 -4.891 1.00 96.56 92 ARG A O 1
ATOM 726 N N . THR A 1 93 ? 1.475 5.084 -6.741 1.00 96.56 93 THR A N 1
ATOM 727 C CA . THR A 1 93 ? 2.659 4.234 -6.631 1.00 96.56 93 THR A CA 1
ATOM 728 C C . THR A 1 93 ? 3.214 3.942 -8.029 1.00 96.56 93 THR A C 1
ATOM 730 O O . THR A 1 93 ? 2.431 3.900 -8.979 1.00 96.56 93 THR A O 1
ATOM 733 N N . PRO A 1 94 ? 4.534 3.765 -8.218 1.00 96.19 94 PRO A N 1
ATOM 734 C CA . PRO A 1 94 ? 5.087 3.503 -9.546 1.00 96.19 94 PRO A CA 1
ATOM 735 C C . PRO A 1 94 ? 4.746 2.110 -10.095 1.00 96.19 94 PRO A C 1
ATOM 737 O O . PRO A 1 94 ? 4.863 1.908 -11.299 1.00 96.19 94 PRO A O 1
ATOM 740 N N . PHE A 1 95 ? 4.337 1.152 -9.258 1.00 97.69 95 PHE A N 1
ATOM 741 C CA . PHE A 1 95 ? 4.093 -0.237 -9.674 1.00 97.69 95 PHE A CA 1
ATOM 742 C C . PHE A 1 95 ? 2.640 -0.568 -10.026 1.00 97.69 95 PHE A C 1
ATOM 744 O O . PHE A 1 95 ? 2.352 -1.713 -10.369 1.00 97.69 95 PHE A O 1
ATOM 751 N N . ALA A 1 96 ? 1.719 0.389 -9.909 1.00 97.88 96 ALA A N 1
ATOM 752 C CA . ALA A 1 96 ? 0.309 0.171 -10.203 1.00 97.88 96 ALA A CA 1
ATOM 753 C C . ALA A 1 96 ? -0.436 1.479 -10.472 1.00 97.88 96 ALA A C 1
ATOM 755 O O . ALA A 1 96 ? -0.169 2.512 -9.859 1.00 97.88 96 ALA A O 1
ATOM 756 N N . ASP A 1 97 ? -1.434 1.402 -11.347 1.00 97.88 97 ASP A N 1
ATOM 757 C CA . ASP A 1 97 ? -2.396 2.477 -11.608 1.00 97.88 97 ASP A CA 1
ATOM 758 C C . ASP A 1 97 ? -3.796 2.161 -11.062 1.00 97.88 97 ASP A C 1
ATOM 760 O O . ASP A 1 97 ? -4.635 3.062 -10.979 1.00 97.88 97 ASP A O 1
ATOM 764 N N . ARG A 1 98 ? -4.042 0.917 -10.630 1.00 97.81 98 ARG A N 1
ATOM 765 C CA . ARG A 1 98 ? -5.301 0.490 -10.016 1.00 97.81 98 ARG A CA 1
ATOM 766 C C . ARG A 1 98 ? -5.103 -0.341 -8.753 1.00 97.81 98 ARG A C 1
ATOM 768 O O . ARG A 1 98 ? -4.065 -0.971 -8.563 1.00 97.81 98 ARG A O 1
ATOM 775 N N . ILE A 1 99 ? -6.144 -0.378 -7.925 1.00 98.00 99 ILE A N 1
ATOM 776 C CA . ILE A 1 99 ? -6.254 -1.212 -6.726 1.00 98.00 99 ILE A CA 1
ATOM 777 C C . ILE A 1 99 ? -7.641 -1.866 -6.648 1.00 98.00 99 ILE A C 1
ATOM 779 O O . ILE A 1 99 ? -8.653 -1.213 -6.890 1.00 98.00 99 ILE A O 1
ATOM 783 N N . SER A 1 100 ? -7.719 -3.144 -6.296 1.00 97.19 100 SER A N 1
ATOM 784 C CA . SER A 1 100 ? -8.946 -3.782 -5.799 1.00 97.19 100 SER A CA 1
ATOM 785 C C . SER A 1 100 ? -8.758 -4.191 -4.345 1.00 97.19 100 SER A C 1
ATOM 787 O O . SER A 1 100 ? -7.681 -4.656 -3.976 1.00 97.19 100 SER A O 1
ATOM 789 N N . ILE A 1 101 ? -9.809 -4.034 -3.546 1.00 96.38 101 ILE A N 1
ATOM 790 C CA . ILE A 1 101 ? -9.809 -4.308 -2.107 1.00 96.38 101 ILE A CA 1
ATOM 791 C C . ILE A 1 101 ? -10.845 -5.398 -1.845 1.00 96.38 101 ILE A C 1
ATOM 793 O O . ILE A 1 101 ? -11.975 -5.293 -2.326 1.00 96.38 101 ILE A O 1
ATOM 797 N N . ASP A 1 102 ? -10.442 -6.454 -1.146 1.00 93.88 102 ASP A N 1
ATO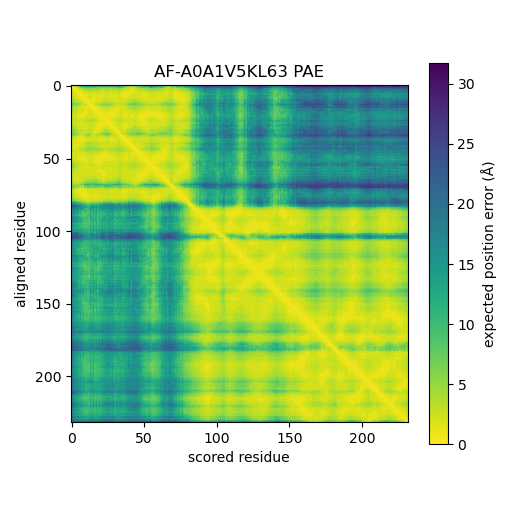M 798 C CA . ASP A 1 102 ? -11.246 -7.638 -0.816 1.00 93.88 102 ASP A CA 1
ATOM 799 C C . ASP A 1 102 ? -11.922 -8.266 -2.044 1.00 93.88 102 ASP A C 1
ATOM 801 O O . ASP A 1 102 ? -13.098 -8.627 -2.029 1.00 93.88 102 ASP A O 1
ATOM 805 N N . GLY A 1 103 ? -11.195 -8.312 -3.165 1.00 85.25 103 GLY A N 1
ATOM 806 C CA . GLY A 1 103 ? -11.691 -8.867 -4.426 1.00 85.25 103 GLY A CA 1
ATOM 807 C C . GLY A 1 103 ? -12.843 -8.088 -5.080 1.00 85.25 103 GLY A C 1
ATOM 808 O O . GLY A 1 103 ? -13.378 -8.552 -6.088 1.00 85.25 103 GLY A O 1
ATOM 809 N N . LYS A 1 104 ? -13.229 -6.911 -4.562 1.00 83.81 104 LYS A N 1
ATOM 810 C CA . LYS A 1 104 ? -14.314 -6.103 -5.140 1.00 83.81 104 LYS A CA 1
ATOM 811 C C . LYS A 1 104 ? -13.927 -5.556 -6.516 1.00 83.81 104 LYS A C 1
ATOM 813 O O . LYS A 1 104 ? -12.843 -4.998 -6.702 1.00 83.81 104 LYS A O 1
ATOM 818 N N . LEU A 1 105 ? -14.850 -5.697 -7.468 1.00 73.25 105 LEU A N 1
ATOM 819 C CA . LEU A 1 105 ? -14.743 -5.200 -8.841 1.00 73.25 105 LEU A CA 1
ATOM 820 C C . LEU A 1 105 ? -15.791 -4.099 -9.111 1.00 73.25 105 LEU A C 1
ATOM 822 O O . LEU A 1 105 ? -16.877 -4.155 -8.533 1.00 73.25 105 LEU A O 1
ATOM 826 N N . PRO A 1 106 ? -15.511 -3.140 -10.018 1.00 82.25 106 PRO A N 1
ATOM 827 C CA . PRO A 1 106 ? -14.241 -2.953 -10.723 1.00 82.25 106 PRO A CA 1
ATOM 828 C C . PRO A 1 106 ? -13.136 -2.435 -9.788 1.00 82.25 106 PRO A C 1
ATOM 830 O O . PRO A 1 106 ? -13.416 -1.795 -8.778 1.00 82.25 106 PRO A O 1
ATOM 833 N N . SER A 1 107 ? -11.869 -2.687 -10.135 1.00 91.25 107 SER A N 1
ATOM 834 C CA . SER A 1 107 ? -10.744 -2.058 -9.430 1.00 91.25 107 SER A CA 1
ATOM 835 C C . SER A 1 107 ? -10.824 -0.534 -9.553 1.00 91.25 107 SER A C 1
ATOM 837 O O . SER A 1 107 ? -11.343 -0.011 -10.537 1.00 91.25 107 SER A O 1
ATOM 839 N N . MET A 1 108 ? -10.311 0.195 -8.574 1.00 96.50 108 MET A N 1
ATOM 840 C CA . MET A 1 108 ? -10.329 1.656 -8.505 1.00 96.50 108 MET A CA 1
ATOM 841 C C . MET A 1 108 ? -9.016 2.231 -9.042 1.00 96.50 108 MET A C 1
ATOM 843 O O . MET A 1 108 ? -7.972 1.604 -8.886 1.00 96.50 108 MET A O 1
ATOM 847 N N . ALA A 1 109 ? -9.046 3.407 -9.671 1.00 97.62 109 ALA A N 1
ATOM 848 C CA . ALA A 1 109 ? -7.834 4.093 -10.128 1.00 97.62 109 ALA A CA 1
ATOM 849 C C . ALA A 1 109 ? -7.106 4.770 -8.957 1.00 97.62 109 ALA A C 1
ATOM 851 O O . ALA A 1 109 ? -7.753 5.336 -8.084 1.00 97.62 109 ALA A O 1
ATOM 852 N N . LEU A 1 110 ? -5.771 4.736 -8.951 1.00 97.50 110 LEU A N 1
ATOM 853 C CA . LEU A 1 110 ? -4.951 5.372 -7.918 1.00 97.50 110 LEU A CA 1
ATOM 854 C C . LEU A 1 110 ? -4.617 6.839 -8.266 1.00 97.50 110 LEU A C 1
ATOM 856 O O . LEU A 1 110 ? -4.289 7.151 -9.418 1.00 97.50 110 LEU A O 1
ATOM 860 N N . PRO A 1 111 ? -4.614 7.756 -7.279 1.00 98.06 111 PRO A N 1
ATOM 861 C CA . PRO A 1 111 ? -4.926 7.541 -5.869 1.00 98.06 111 PRO A CA 1
ATOM 862 C C . PRO A 1 111 ? -6.442 7.448 -5.651 1.00 98.06 111 PRO A C 1
ATOM 864 O O . PRO A 1 111 ? -7.210 7.996 -6.439 1.00 98.06 111 PRO A O 1
ATOM 867 N N . VAL A 1 112 ? -6.866 6.794 -4.570 1.00 97.56 112 VAL A N 1
ATOM 868 C CA . VAL A 1 112 ? -8.292 6.645 -4.238 1.00 97.56 112 VAL A CA 1
ATOM 869 C C . VAL A 1 112 ? -8.547 6.852 -2.752 1.00 97.56 112 VAL A C 1
ATOM 871 O O . VAL A 1 112 ? -7.749 6.425 -1.920 1.00 97.56 112 VAL A O 1
ATOM 874 N N . GLU A 1 113 ? -9.672 7.483 -2.427 1.00 97.38 113 GLU A N 1
ATOM 875 C CA . GLU A 1 113 ? -10.230 7.507 -1.076 1.00 97.38 113 GLU A CA 1
ATOM 876 C C . GLU A 1 113 ? -11.354 6.481 -0.959 1.00 97.38 113 GLU A C 1
ATOM 878 O O . GLU A 1 113 ? -12.223 6.402 -1.828 1.00 97.38 113 GLU A O 1
ATOM 883 N N . VAL A 1 114 ? -11.341 5.694 0.111 1.00 95.19 114 VAL A N 1
ATOM 884 C CA . VAL A 1 114 ? -12.321 4.633 0.338 1.00 95.19 114 VAL A CA 1
ATOM 885 C C . VAL A 1 114 ? -12.600 4.480 1.827 1.00 95.19 114 VAL A C 1
ATOM 887 O O . VAL A 1 114 ? -11.697 4.587 2.659 1.00 95.19 114 VAL A O 1
ATOM 890 N N . ASP A 1 115 ? -13.864 4.239 2.160 1.00 92.69 115 ASP A N 1
ATOM 891 C CA . ASP A 1 115 ? -14.279 3.919 3.518 1.00 92.69 115 ASP A CA 1
ATOM 892 C C . ASP A 1 115 ? -14.133 2.401 3.729 1.00 92.69 115 ASP A C 1
ATOM 894 O O . ASP A 1 115 ? -14.776 1.602 3.045 1.00 92.69 115 ASP A O 1
ATOM 898 N N . LEU A 1 116 ? -13.256 2.005 4.652 1.00 91.25 116 LEU A N 1
ATOM 899 C CA . LEU A 1 116 ? -12.977 0.614 5.005 1.00 91.25 116 LEU A CA 1
ATOM 900 C C . LEU A 1 116 ? -13.291 0.370 6.470 1.00 91.25 116 LEU A C 1
ATOM 902 O O . LEU A 1 116 ? -13.144 1.260 7.310 1.00 91.25 116 LEU A O 1
ATOM 906 N N . VAL A 1 117 ? -13.725 -0.847 6.766 1.00 88.19 117 VAL A N 1
ATOM 907 C CA . VAL A 1 117 ? -13.870 -1.289 8.145 1.00 88.19 117 VAL A CA 1
ATOM 908 C C . VAL A 1 11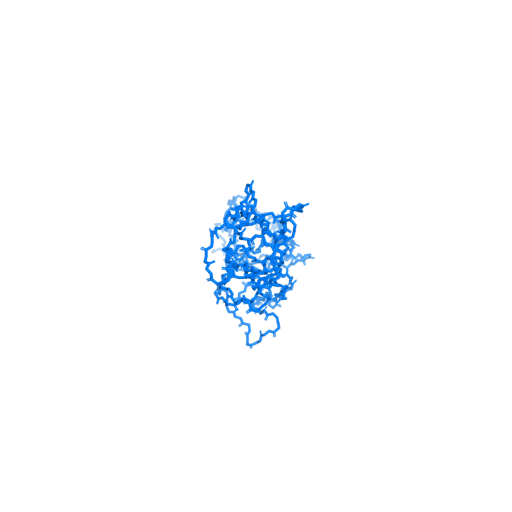7 ? -12.500 -1.513 8.788 1.00 88.19 117 VAL A C 1
ATOM 910 O O . VAL A 1 117 ? -11.475 -1.547 8.114 1.00 88.19 117 VAL A O 1
ATOM 913 N N . LEU A 1 118 ? -12.464 -1.627 10.111 1.00 85.06 118 LEU A N 1
ATOM 914 C CA . LEU A 1 118 ? -11.260 -2.081 10.799 1.00 85.06 118 LEU A CA 1
ATOM 915 C C . LEU A 1 118 ? -11.122 -3.597 10.654 1.00 85.06 118 LEU A C 1
ATOM 917 O O . LEU A 1 118 ? -12.114 -4.319 10.702 1.00 85.06 118 LEU A O 1
ATOM 921 N N . GLY A 1 119 ? -9.891 -4.082 10.547 1.00 83.69 119 GLY A N 1
ATOM 922 C CA . GLY A 1 119 ? -9.587 -5.494 10.356 1.00 83.69 119 GLY A CA 1
ATOM 923 C C . GLY A 1 119 ? -8.667 -5.742 9.167 1.00 83.69 119 GLY A C 1
ATOM 924 O O . GLY A 1 119 ? -8.029 -4.828 8.648 1.00 83.69 119 GLY A O 1
ATOM 925 N N . ALA A 1 120 ? -8.554 -7.010 8.782 1.00 87.50 120 ALA A N 1
ATOM 926 C CA . ALA A 1 120 ? -7.702 -7.439 7.682 1.00 87.50 120 ALA A CA 1
ATOM 927 C C . ALA A 1 120 ? -8.399 -7.240 6.330 1.00 87.50 120 ALA A C 1
ATOM 929 O O . ALA A 1 120 ? -9.542 -7.654 6.152 1.00 87.50 120 ALA A O 1
ATOM 930 N N . HIS A 1 121 ? -7.665 -6.670 5.379 1.00 93.12 121 HIS A N 1
ATOM 931 C CA . HIS A 1 121 ? -8.078 -6.475 3.996 1.00 93.12 121 HIS A CA 1
ATOM 932 C C . HIS A 1 121 ? -7.068 -7.099 3.038 1.00 93.12 121 HIS A C 1
ATOM 934 O O . HIS A 1 121 ? -5.854 -6.966 3.232 1.00 93.12 121 HIS A O 1
ATOM 940 N N . GLU A 1 122 ? -7.559 -7.737 1.978 1.00 96.88 122 GLU A N 1
ATOM 941 C CA . GLU A 1 122 ? -6.727 -8.169 0.853 1.00 96.88 122 GLU A CA 1
ATOM 942 C C . GLU A 1 122 ? -6.680 -7.053 -0.189 1.00 96.88 122 GLU A C 1
ATOM 944 O O . GLU A 1 122 ? -7.705 -6.566 -0.662 1.00 96.88 122 GLU A O 1
ATOM 949 N N . LEU A 1 123 ? -5.478 -6.649 -0.576 1.00 97.88 123 LEU A N 1
ATOM 950 C CA . LEU A 1 123 ? -5.250 -5.620 -1.576 1.00 97.88 123 LEU A CA 1
ATOM 951 C C . LEU A 1 123 ? -4.614 -6.262 -2.799 1.00 97.88 123 LEU A C 1
ATOM 953 O O . LEU A 1 123 ? -3.627 -6.983 -2.682 1.00 97.88 123 LEU A O 1
ATOM 957 N N . ARG A 1 124 ? -5.121 -5.938 -3.986 1.00 97.94 124 ARG A N 1
ATOM 958 C CA . ARG A 1 124 ? -4.462 -6.258 -5.253 1.00 97.94 124 ARG A CA 1
ATOM 959 C C . ARG A 1 124 ? -4.224 -4.983 -6.035 1.00 97.94 124 ARG A C 1
ATOM 961 O O . ARG A 1 124 ? -5.160 -4.338 -6.500 1.00 97.94 124 ARG A O 1
ATOM 968 N N . TYR A 1 125 ? -2.955 -4.651 -6.187 1.00 97.88 125 TYR A N 1
ATOM 969 C CA . TYR A 1 125 ? -2.469 -3.575 -7.029 1.00 97.88 125 TYR A CA 1
ATOM 970 C C . TYR A 1 125 ? -2.267 -4.094 -8.449 1.00 97.88 125 TYR A C 1
ATOM 972 O O . TYR A 1 125 ? -1.845 -5.233 -8.653 1.00 97.88 125 TYR A O 1
ATOM 980 N N . SER A 1 126 ? -2.608 -3.284 -9.446 1.00 97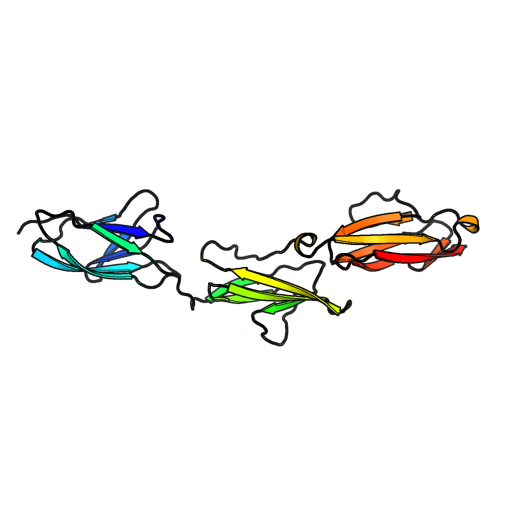.31 126 SER A N 1
ATOM 981 C CA . SER A 1 126 ? -2.494 -3.663 -10.854 1.00 97.31 126 SER A CA 1
ATOM 982 C C . SER A 1 126 ? -1.989 -2.512 -11.707 1.00 97.31 126 SER A C 1
ATOM 984 O O . SER A 1 126 ? -2.415 -1.367 -11.557 1.00 97.31 126 SER A O 1
ATOM 986 N N . ASP A 1 127 ? -1.095 -2.849 -12.623 1.00 97.44 127 ASP A N 1
ATOM 987 C CA . ASP A 1 127 ? -0.567 -1.968 -13.647 1.00 97.44 127 ASP A CA 1
ATOM 988 C C . ASP A 1 127 ? -1.193 -2.330 -14.994 1.00 97.44 127 ASP A C 1
ATOM 990 O O . ASP A 1 127 ? -0.885 -3.371 -15.576 1.00 97.44 127 ASP A O 1
ATOM 994 N N . THR A 1 128 ? -2.098 -1.492 -15.496 1.00 95.50 128 THR A N 1
ATOM 995 C CA . THR A 1 128 ? -2.862 -1.830 -16.708 1.00 95.50 128 THR A CA 1
ATOM 996 C C . THR A 1 128 ? -1.999 -1.933 -17.966 1.00 95.50 128 THR A C 1
ATOM 998 O O . THR A 1 128 ? -2.275 -2.783 -18.807 1.00 95.50 128 THR A O 1
ATOM 1001 N N . ALA A 1 129 ? -0.943 -1.122 -18.097 1.00 95.19 129 ALA A N 1
ATOM 1002 C CA . ALA A 1 129 ? -0.103 -1.119 -19.298 1.00 95.19 129 ALA A CA 1
ATOM 1003 C C . ALA A 1 129 ? 0.855 -2.320 -19.378 1.00 95.19 129 ALA A C 1
ATOM 1005 O O . ALA A 1 129 ? 1.080 -2.846 -20.463 1.00 95.19 129 ALA A O 1
ATOM 1006 N N . SER A 1 130 ? 1.434 -2.755 -18.253 1.00 94.94 130 SER A N 1
ATOM 1007 C CA . SER A 1 130 ? 2.366 -3.896 -18.222 1.00 94.94 130 SER A CA 1
ATOM 1008 C C . SER A 1 130 ? 1.693 -5.239 -17.916 1.00 94.94 130 SER A C 1
ATOM 1010 O O . SER A 1 130 ? 2.326 -6.287 -18.066 1.00 94.94 130 SER A O 1
ATOM 1012 N N . GLY A 1 131 ? 0.440 -5.217 -17.449 1.00 95.50 131 GLY A N 1
ATOM 1013 C CA . GLY A 1 131 ? -0.275 -6.391 -16.947 1.00 95.50 131 GLY A CA 1
ATOM 1014 C C . GLY A 1 131 ? 0.239 -6.901 -15.595 1.00 95.50 131 GLY A C 1
ATOM 1015 O O . GLY A 1 131 ? -0.172 -7.974 -15.159 1.00 95.50 131 GLY A O 1
ATOM 1016 N N . PHE A 1 132 ? 1.144 -6.171 -14.934 1.00 97.06 132 PHE A N 1
ATOM 1017 C CA . PHE A 1 132 ? 1.698 -6.562 -13.641 1.00 97.06 132 PHE A CA 1
ATOM 1018 C C . PHE A 1 132 ? 0.647 -6.490 -12.524 1.00 97.06 132 PHE A C 1
ATOM 1020 O O . PHE A 1 132 ? -0.198 -5.591 -12.498 1.00 97.06 132 PHE A O 1
ATOM 1027 N N . GLN A 1 133 ? 0.720 -7.434 -11.582 1.00 97.38 133 GLN A N 1
ATOM 1028 C CA . GLN A 1 133 ? -0.137 -7.487 -10.403 1.00 97.38 133 GLN A CA 1
ATOM 1029 C C . GLN A 1 133 ? 0.684 -7.814 -9.158 1.00 97.38 133 GLN A C 1
ATOM 1031 O O . GLN A 1 133 ? 1.594 -8.640 -9.202 1.00 97.38 133 GLN A O 1
ATOM 1036 N N . TRP A 1 134 ? 0.313 -7.198 -8.039 1.00 97.94 134 TRP A N 1
ATOM 1037 C CA . TRP A 1 134 ? 0.878 -7.491 -6.727 1.00 97.94 134 TRP A CA 1
ATOM 1038 C C . TRP A 1 134 ? -0.235 -7.551 -5.686 1.00 97.94 134 TRP A C 1
ATOM 1040 O O . TRP A 1 134 ? -1.036 -6.621 -5.578 1.00 97.94 134 TRP A O 1
ATOM 1050 N N . THR A 1 135 ? -0.284 -8.649 -4.935 1.00 97.44 135 THR A N 1
ATOM 1051 C CA . THR A 1 135 ? -1.244 -8.844 -3.847 1.00 97.44 135 THR A CA 1
ATOM 1052 C C . THR A 1 135 ? -0.533 -8.747 -2.505 1.00 97.44 135 THR A C 1
ATOM 1054 O O . THR A 1 135 ? 0.563 -9.278 -2.334 1.00 97.44 135 THR A O 1
ATOM 1057 N N . THR A 1 136 ? -1.174 -8.079 -1.553 1.00 97.56 136 THR A N 1
ATOM 1058 C CA . THR A 1 136 ? -0.719 -7.964 -0.168 1.00 97.56 136 THR A CA 1
ATOM 1059 C C . THR A 1 136 ? -1.916 -7.905 0.779 1.00 97.56 136 THR A C 1
ATOM 1061 O O . THR A 1 136 ? -3.053 -7.734 0.340 1.00 97.56 136 THR A O 1
ATOM 1064 N N . SER A 1 137 ? -1.670 -8.019 2.079 1.00 94.56 137 SER A N 1
ATOM 1065 C CA . SER A 1 137 ? -2.691 -7.846 3.112 1.00 94.56 137 SER A CA 1
ATOM 1066 C C . SER A 1 137 ? -2.357 -6.657 4.001 1.00 94.56 137 SER A C 1
ATOM 1068 O O . SER A 1 137 ? -1.191 -6.367 4.269 1.00 94.56 137 SER A O 1
ATOM 1070 N N . LEU A 1 138 ? -3.395 -5.974 4.471 1.00 94.25 138 LEU A N 1
ATOM 1071 C CA . LEU A 1 138 ? -3.290 -4.835 5.374 1.00 94.25 138 LEU A CA 1
ATOM 1072 C C . LEU A 1 138 ? -4.277 -5.012 6.521 1.00 94.25 138 LEU A C 1
ATOM 1074 O O . LEU A 1 138 ? -5.465 -5.187 6.276 1.00 94.25 138 LEU A O 1
ATOM 1078 N N . THR A 1 139 ? -3.800 -4.914 7.759 1.00 90.00 139 THR A N 1
ATOM 1079 C CA . THR A 1 139 ? -4.676 -4.855 8.934 1.00 90.00 139 THR A CA 1
ATOM 1080 C C . THR A 1 139 ? -4.852 -3.405 9.354 1.00 90.00 139 THR A C 1
ATOM 1082 O O . THR A 1 139 ? -3.880 -2.736 9.696 1.00 90.00 139 THR A O 1
ATOM 1085 N N . LEU A 1 140 ? -6.092 -2.925 9.311 1.00 89.00 140 LEU A N 1
ATOM 1086 C CA . LEU A 1 140 ? -6.481 -1.585 9.720 1.00 89.00 140 LEU A CA 1
ATOM 1087 C C . LEU A 1 140 ? -6.998 -1.602 11.153 1.00 89.00 140 LEU A C 1
ATOM 1089 O O . LEU A 1 140 ? -7.937 -2.317 11.493 1.00 89.00 140 LEU A O 1
ATOM 1093 N N . ASP A 1 141 ? -6.418 -0.752 11.981 1.00 81.06 141 ASP A N 1
ATOM 1094 C CA . ASP A 1 141 ? -6.860 -0.486 13.340 1.00 81.06 141 ASP A CA 1
ATOM 1095 C C . ASP A 1 141 ? -7.088 1.020 13.548 1.00 81.06 141 ASP A C 1
ATOM 1097 O O . ASP A 1 141 ? -7.090 1.841 12.619 1.00 81.06 141 ASP A O 1
ATOM 1101 N N . LEU A 1 142 ? -7.321 1.406 14.798 1.00 76.81 142 LEU A N 1
ATOM 1102 C CA . LEU A 1 142 ? -7.643 2.788 15.123 1.00 76.81 142 LEU A CA 1
ATOM 1103 C C . LEU A 1 142 ? -6.438 3.732 15.090 1.00 76.81 142 LEU A C 1
ATOM 1105 O O . LEU A 1 142 ? -6.657 4.943 14.980 1.00 76.81 142 LEU A O 1
ATOM 1109 N N . ASN A 1 143 ? -5.227 3.176 15.134 1.00 80.88 143 ASN A N 1
ATOM 1110 C CA . ASN A 1 143 ? -3.949 3.882 15.098 1.00 80.88 143 ASN A CA 1
ATOM 1111 C C . ASN A 1 143 ? -3.335 3.906 13.689 1.00 80.88 143 ASN A C 1
ATOM 1113 O O . ASN A 1 143 ? -2.383 4.643 13.441 1.00 80.88 143 ASN A O 1
ATOM 1117 N N . SER A 1 144 ? -3.885 3.119 12.766 1.00 87.38 144 SER A N 1
ATOM 1118 C CA . SER A 1 144 ? -3.442 3.038 11.382 1.00 87.38 144 SER A CA 1
ATOM 1119 C C . SER A 1 144 ? -3.502 4.404 10.707 1.00 87.38 144 SER A C 1
ATOM 1121 O O . SER A 1 144 ? -4.488 5.143 10.826 1.00 87.38 144 SER A O 1
ATOM 1123 N N . ALA A 1 145 ? -2.443 4.727 9.965 1.00 93.19 145 ALA A N 1
ATOM 1124 C CA . ALA A 1 145 ? -2.363 5.960 9.198 1.00 93.19 145 ALA A CA 1
ATOM 1125 C C . ALA A 1 145 ? -3.543 6.076 8.220 1.00 93.19 145 ALA A C 1
ATOM 1127 O O . ALA A 1 145 ? -3.996 5.091 7.640 1.00 93.19 145 ALA A O 1
ATOM 1128 N N . ARG A 1 146 ? -4.038 7.303 8.018 1.00 93.94 146 ARG A N 1
ATOM 1129 C CA . ARG A 1 146 ? -5.123 7.570 7.057 1.00 93.94 146 ARG A CA 1
ATOM 1130 C C . ARG A 1 146 ? -4.666 7.513 5.612 1.00 93.94 146 ARG A C 1
ATOM 1132 O O . ARG A 1 146 ? -5.472 7.228 4.738 1.00 93.94 146 ARG A O 1
ATOM 1139 N N . THR A 1 147 ? -3.379 7.733 5.386 1.00 97.75 147 THR A N 1
ATOM 1140 C CA . THR A 1 147 ? -2.756 7.602 4.077 1.00 97.75 147 THR A CA 1
ATOM 1141 C C . THR A 1 147 ? -1.955 6.314 4.050 1.00 97.75 147 THR A C 1
ATOM 1143 O O . THR A 1 147 ? -0.986 6.166 4.793 1.00 97.75 147 THR A O 1
ATOM 1146 N N . ILE A 1 148 ? -2.363 5.394 3.185 1.00 97.50 148 ILE A N 1
ATOM 1147 C CA . ILE A 1 148 ? -1.695 4.122 2.957 1.00 97.50 148 ILE A CA 1
ATOM 1148 C C . ILE A 1 148 ? -0.783 4.264 1.742 1.00 97.50 148 ILE A C 1
ATOM 1150 O O . ILE A 1 148 ? -1.206 4.653 0.648 1.00 97.50 148 ILE A O 1
ATOM 1154 N N . HIS A 1 149 ? 0.488 3.940 1.944 1.00 96.31 149 HIS A N 1
ATOM 1155 C CA . HIS A 1 149 ? 1.508 3.979 0.912 1.00 96.31 149 HIS A CA 1
ATOM 1156 C C . HIS A 1 149 ? 2.458 2.796 1.093 1.00 96.31 149 HIS A C 1
ATOM 1158 O O . HIS A 1 149 ? 3.024 2.611 2.169 1.00 96.31 149 HIS A O 1
ATOM 1164 N N . PHE A 1 150 ? 2.618 2.010 0.031 1.00 96.44 150 PHE A N 1
ATOM 1165 C CA . PHE A 1 150 ? 3.570 0.908 -0.030 1.00 96.44 150 PHE A CA 1
ATOM 1166 C C . PHE A 1 150 ? 4.786 1.339 -0.837 1.00 96.44 150 PHE A C 1
ATOM 1168 O O . PHE A 1 150 ? 4.646 1.927 -1.913 1.00 96.44 150 PHE A O 1
ATOM 1175 N N . GLN A 1 151 ? 5.964 1.026 -0.311 1.00 96.50 151 GLN A N 1
ATOM 1176 C CA . GLN A 1 151 ? 7.222 1.286 -0.990 1.00 96.50 151 GLN A CA 1
ATOM 1177 C C . GLN A 1 151 ? 7.439 0.244 -2.096 1.00 96.50 151 GLN A C 1
ATOM 1179 O O . GLN A 1 151 ? 7.199 -0.945 -1.863 1.00 96.50 151 GLN A O 1
ATOM 1184 N N . PRO A 1 152 ? 7.902 0.647 -3.289 1.00 97.25 152 PRO A N 1
ATOM 1185 C CA . PRO A 1 152 ? 8.203 -0.264 -4.395 1.00 97.25 152 PRO A CA 1
ATOM 1186 C C . PRO A 1 152 ? 9.110 -1.443 -4.025 1.00 97.25 152 PRO A C 1
ATOM 1188 O O . PRO A 1 152 ? 8.926 -2.554 -4.516 1.00 97.25 152 PRO A O 1
ATOM 1191 N N . GLU A 1 153 ? 10.051 -1.234 -3.109 1.00 96.94 153 GLU A N 1
ATOM 1192 C CA . GLU A 1 153 ? 10.998 -2.244 -2.635 1.00 96.94 153 GLU A CA 1
ATOM 1193 C C . GLU A 1 153 ? 10.304 -3.397 -1.893 1.00 96.94 153 GLU A C 1
ATOM 1195 O O . GLU A 1 153 ? 10.828 -4.508 -1.860 1.00 96.94 153 GLU A O 1
ATOM 1200 N N . GLN A 1 154 ? 9.108 -3.164 -1.334 1.00 96.69 154 GLN A N 1
ATOM 1201 C CA . GLN A 1 154 ? 8.291 -4.212 -0.708 1.00 96.69 154 GLN A CA 1
ATOM 1202 C C . GLN A 1 154 ? 7.693 -5.172 -1.743 1.00 96.69 154 GLN A C 1
ATOM 1204 O O . GLN A 1 154 ? 7.405 -6.322 -1.421 1.00 96.69 154 GLN A O 1
ATOM 1209 N N . VAL A 1 155 ? 7.496 -4.700 -2.977 1.00 97.81 155 VAL A N 1
ATOM 1210 C CA . VAL A 1 155 ? 7.026 -5.520 -4.101 1.00 97.81 155 VAL A CA 1
ATOM 1211 C C . VAL A 1 155 ? 8.169 -6.368 -4.649 1.00 97.81 155 VAL A C 1
ATOM 1213 O O . VAL A 1 155 ? 7.972 -7.520 -5.035 1.00 97.81 155 VAL A O 1
ATOM 1216 N N . GLY A 1 156 ? 9.373 -5.799 -4.660 1.00 97.44 156 GLY A N 1
ATOM 1217 C CA . GLY A 1 156 ? 10.608 -6.485 -4.999 1.00 97.44 156 GLY A CA 1
ATOM 1218 C C . GLY A 1 156 ? 11.547 -5.622 -5.830 1.00 97.44 156 GLY A C 1
ATOM 1219 O O . GLY A 1 156 ? 11.327 -4.429 -6.046 1.00 97.44 156 GLY A O 1
ATOM 1220 N N . MET A 1 157 ? 12.597 -6.267 -6.328 1.00 98.12 157 MET A N 1
ATOM 1221 C CA . MET A 1 157 ? 13.620 -5.650 -7.167 1.00 98.12 157 MET A CA 1
ATOM 1222 C C . MET A 1 157 ? 13.704 -6.393 -8.496 1.00 98.12 157 MET A C 1
ATOM 1224 O O . MET A 1 157 ? 13.631 -7.619 -8.523 1.00 98.12 157 MET A O 1
ATOM 1228 N N . GLY A 1 158 ? 13.902 -5.662 -9.584 1.00 98.00 158 GLY A N 1
ATOM 1229 C CA . GLY A 1 158 ? 14.330 -6.198 -10.872 1.00 98.00 158 GLY A CA 1
ATOM 1230 C C . GLY A 1 158 ? 15.635 -5.546 -11.311 1.00 98.00 158 GLY A C 1
ATOM 1231 O O . GLY A 1 158 ? 16.325 -4.884 -10.526 1.00 98.00 158 GLY A O 1
ATOM 1232 N N . ARG A 1 159 ? 15.990 -5.712 -12.582 1.00 97.81 159 ARG A N 1
ATOM 1233 C CA . ARG A 1 159 ? 17.208 -5.124 -13.143 1.00 97.81 159 ARG A CA 1
ATOM 1234 C C . ARG A 1 159 ? 16.937 -4.510 -14.501 1.00 97.81 159 ARG A C 1
ATOM 1236 O O . ARG A 1 159 ? 16.319 -5.129 -15.356 1.00 97.81 159 ARG A O 1
ATOM 1243 N N . LEU A 1 160 ? 17.462 -3.313 -14.720 1.00 98.19 160 LEU A N 1
ATOM 1244 C CA . LEU A 1 160 ? 17.562 -2.715 -16.042 1.00 98.19 160 LEU A CA 1
ATOM 1245 C C . LEU A 1 160 ? 18.939 -3.022 -16.630 1.00 98.19 160 LEU A C 1
ATOM 1247 O O . LEU A 1 160 ? 19.954 -2.800 -15.969 1.00 98.19 160 LEU A O 1
ATOM 1251 N N . ALA A 1 161 ? 18.977 -3.477 -17.878 1.00 98.06 161 ALA A N 1
ATOM 1252 C CA . ALA A 1 161 ? 20.189 -3.586 -18.675 1.00 98.06 161 ALA A CA 1
ATOM 1253 C C . ALA A 1 161 ? 19.995 -2.885 -20.025 1.00 98.06 161 ALA A C 1
ATOM 1255 O O . ALA A 1 161 ? 19.073 -3.209 -20.768 1.00 98.06 161 ALA A O 1
ATOM 1256 N N . VAL A 1 162 ? 20.873 -1.939 -20.358 1.00 98.12 162 VAL A N 1
ATOM 1257 C CA . VAL A 1 162 ? 20.835 -1.188 -21.621 1.00 98.12 162 VAL A CA 1
ATOM 1258 C C . VAL A 1 162 ? 22.154 -1.374 -22.358 1.00 98.12 162 VAL A C 1
ATOM 1260 O O . VAL A 1 162 ? 23.227 -1.086 -21.822 1.00 98.12 162 VAL A O 1
ATOM 1263 N N . VAL A 1 163 ? 22.083 -1.849 -23.598 1.00 97.75 163 VAL A N 1
ATOM 1264 C CA . VAL A 1 163 ? 23.249 -2.111 -24.452 1.00 97.75 163 VAL A CA 1
ATOM 1265 C C . VAL A 1 163 ? 23.042 -1.528 -25.842 1.00 97.75 163 VAL A C 1
ATOM 1267 O O . VAL A 1 163 ? 21.913 -1.422 -26.309 1.00 97.75 163 VAL A O 1
ATOM 1270 N N . LEU A 1 164 ? 24.128 -1.172 -26.528 1.00 97.44 164 LEU A N 1
ATOM 1271 C CA . LEU A 1 164 ? 24.070 -0.826 -27.948 1.00 97.44 164 LEU A CA 1
ATOM 1272 C C . LEU A 1 164 ? 24.083 -2.089 -28.808 1.00 97.44 164 LEU A C 1
ATOM 1274 O O . LEU A 1 164 ? 24.789 -3.048 -28.510 1.00 97.44 164 LEU A O 1
ATOM 1278 N N . SER A 1 165 ? 23.350 -2.047 -29.915 1.00 96.94 165 SER A N 1
ATOM 1279 C CA . SER A 1 165 ? 23.365 -3.088 -30.952 1.00 96.94 165 SER A CA 1
ATOM 1280 C C . SER A 1 165 ? 24.701 -3.183 -31.699 1.00 96.94 165 SER A C 1
ATOM 1282 O O . SER A 1 165 ? 25.116 -4.276 -32.071 1.00 96.94 165 SER A O 1
ATOM 1284 N N . ASN A 1 166 ? 25.392 -2.055 -31.910 1.00 95.25 166 ASN A N 1
ATOM 1285 C CA . ASN A 1 166 ? 26.698 -2.004 -32.573 1.00 95.25 166 ASN A CA 1
ATOM 1286 C C . ASN A 1 166 ? 27.666 -1.034 -31.860 1.00 95.25 166 ASN A C 1
ATOM 1288 O O . ASN A 1 166 ? 27.949 0.060 -32.364 1.00 95.25 166 ASN A O 1
ATOM 1292 N N . PRO A 1 167 ? 28.174 -1.410 -30.672 1.00 95.06 167 PRO A N 1
ATOM 1293 C CA . PRO A 1 167 ? 29.080 -0.565 -29.899 1.00 95.06 167 PRO A CA 1
ATOM 1294 C C . PRO A 1 167 ? 30.439 -0.377 -30.585 1.00 95.06 167 PRO A C 1
ATOM 1296 O O . PRO A 1 167 ? 31.075 0.651 -30.392 1.00 95.06 167 PRO A O 1
ATOM 1299 N N . ALA A 1 168 ? 30.882 -1.312 -31.433 1.00 95.50 168 ALA A N 1
ATOM 1300 C CA . ALA A 1 168 ? 32.150 -1.175 -32.152 1.00 95.50 168 ALA A CA 1
ATOM 1301 C C . ALA A 1 168 ? 32.120 -0.012 -33.157 1.00 95.50 168 ALA A C 1
ATOM 1303 O O . ALA A 1 168 ? 33.091 0.729 -33.283 1.00 95.50 168 ALA A O 1
ATOM 1304 N N . ARG A 1 169 ? 30.989 0.173 -33.851 1.00 94.50 169 ARG A N 1
ATOM 1305 C CA . ARG A 1 169 ? 30.810 1.274 -34.805 1.00 94.50 169 ARG A CA 1
ATOM 1306 C C . ARG A 1 169 ? 30.547 2.601 -34.114 1.00 94.50 169 ARG A C 1
ATOM 1308 O O . ARG A 1 169 ? 31.017 3.636 -34.575 1.00 94.50 169 ARG A O 1
ATOM 1315 N N . TYR A 1 170 ? 29.744 2.574 -33.056 1.00 93.56 170 TYR A N 1
ATOM 1316 C CA . TYR A 1 170 ? 29.176 3.795 -32.513 1.00 93.56 170 TYR A CA 1
ATOM 1317 C C . TYR A 1 170 ? 29.648 4.149 -31.108 1.00 93.56 170 TYR A C 1
ATOM 1319 O O . TYR A 1 170 ? 29.285 5.210 -30.626 1.00 93.56 170 TYR A O 1
ATOM 1327 N N . GLY A 1 171 ? 30.467 3.341 -30.440 1.00 94.69 171 GLY A N 1
ATOM 1328 C CA . GLY A 1 171 ? 30.960 3.602 -29.087 1.00 94.69 171 GLY A CA 1
ATOM 1329 C C . GLY A 1 171 ? 29.884 3.388 -28.022 1.00 94.69 171 GLY A C 1
ATOM 1330 O O . GLY A 1 171 ? 29.502 2.253 -27.752 1.00 94.69 171 GLY A O 1
ATOM 1331 N N . TYR A 1 172 ? 29.416 4.478 -27.408 1.00 96.19 172 TYR A N 1
ATOM 1332 C CA . TYR A 1 172 ? 28.458 4.478 -26.297 1.00 96.19 172 TYR A CA 1
ATOM 1333 C C . TYR A 1 172 ? 27.260 5.403 -26.554 1.00 96.19 172 TYR A C 1
ATOM 1335 O O . TYR A 1 172 ? 27.333 6.299 -27.395 1.00 96.19 172 TYR A O 1
ATOM 1343 N N . ALA A 1 173 ? 26.181 5.216 -25.798 1.00 96.88 173 ALA A N 1
ATOM 1344 C CA . ALA A 1 173 ? 25.111 6.194 -25.615 1.00 96.88 173 ALA A CA 1
ATOM 1345 C C . ALA A 1 173 ? 24.990 6.538 -24.126 1.00 96.88 173 ALA A C 1
ATOM 1347 O O . ALA A 1 173 ? 25.305 5.700 -23.277 1.00 96.88 173 ALA A O 1
ATOM 1348 N N . PHE A 1 174 ? 24.543 7.750 -23.805 1.00 97.25 174 PHE A N 1
ATOM 1349 C CA . PHE A 1 174 ? 24.197 8.117 -22.436 1.00 97.25 174 PHE A CA 1
ATOM 1350 C C . PHE A 1 174 ? 22.867 7.481 -22.050 1.00 97.25 174 PHE A C 1
ATOM 1352 O O . PHE A 1 174 ? 21.945 7.436 -22.862 1.00 97.25 174 PHE A O 1
ATOM 1359 N N . VAL A 1 175 ? 22.774 7.009 -20.810 1.00 97.44 175 VAL A N 1
ATOM 1360 C CA . VAL A 1 175 ? 21.561 6.448 -20.210 1.00 97.44 175 VAL A CA 1
ATOM 1361 C C . VAL A 1 175 ? 21.205 7.305 -19.004 1.00 97.44 175 VAL A C 1
ATOM 1363 O O . VAL A 1 175 ? 22.065 7.620 -18.189 1.00 97.44 175 VAL A O 1
ATOM 1366 N N . TYR A 1 176 ? 19.949 7.720 -18.904 1.00 96.00 176 TYR A N 1
ATOM 1367 C CA . TYR A 1 176 ? 19.491 8.626 -17.864 1.00 96.00 176 TYR A CA 1
ATOM 1368 C C . TYR A 1 176 ? 18.156 8.171 -17.280 1.00 96.00 176 TYR A C 1
ATOM 1370 O O . TYR A 1 176 ? 17.149 8.071 -17.986 1.00 96.00 176 TYR A O 1
ATOM 1378 N N . LEU A 1 177 ? 18.161 7.954 -15.966 1.00 94.06 177 LEU A N 1
ATOM 1379 C CA . LEU A 1 177 ? 16.977 7.810 -15.126 1.00 94.06 177 LEU A CA 1
ATOM 1380 C C . LEU A 1 177 ? 16.794 9.104 -14.307 1.00 94.06 177 LEU A C 1
ATOM 1382 O O . LEU A 1 177 ? 17.787 9.646 -13.808 1.00 94.06 177 LEU A O 1
ATOM 1386 N N . PRO A 1 178 ? 15.561 9.619 -14.135 1.00 88.62 178 PRO A N 1
ATOM 1387 C CA . PRO A 1 178 ? 15.302 10.798 -13.315 1.00 88.62 178 PRO A CA 1
ATOM 1388 C C . PRO A 1 178 ? 15.926 10.691 -11.920 1.00 88.62 178 PRO A C 1
ATOM 1390 O O . PRO A 1 178 ? 15.845 9.654 -11.267 1.00 88.62 178 PRO A O 1
ATOM 1393 N N . GLY A 1 179 ? 16.553 11.778 -11.467 1.00 86.12 179 GLY A N 1
ATOM 1394 C CA . GLY A 1 179 ? 17.232 11.838 -10.167 1.00 86.12 179 GLY A CA 1
ATOM 1395 C C . GLY A 1 179 ? 18.643 11.241 -10.134 1.00 86.12 179 GLY A C 1
ATOM 1396 O O . GLY A 1 179 ? 19.290 11.309 -9.094 1.00 86.12 179 GLY A O 1
ATOM 1397 N N . GLN A 1 180 ? 19.150 10.700 -11.246 1.00 88.25 180 GLN A N 1
ATOM 1398 C CA . GLN A 1 180 ? 20.513 10.162 -11.327 1.00 88.25 180 GLN A CA 1
ATOM 1399 C C . GLN A 1 180 ? 21.479 11.066 -12.108 1.00 88.25 180 GLN A C 1
ATOM 1401 O O . GLN A 1 180 ? 21.082 12.065 -12.709 1.00 88.25 180 GLN A O 1
ATOM 1406 N N . SER A 1 181 ? 22.775 10.727 -12.093 1.00 83.31 181 SER A N 1
ATOM 1407 C CA . SER A 1 181 ? 23.793 11.427 -12.888 1.00 83.31 181 SER A CA 1
ATOM 1408 C C . SER A 1 181 ? 23.549 11.259 -14.391 1.00 83.31 181 SER A C 1
ATOM 1410 O O . SER A 1 181 ? 23.181 10.184 -14.856 1.00 83.31 181 SER A O 1
ATOM 1412 N N . ARG A 1 182 ? 23.847 12.303 -15.173 1.00 84.50 182 ARG A N 1
ATOM 1413 C C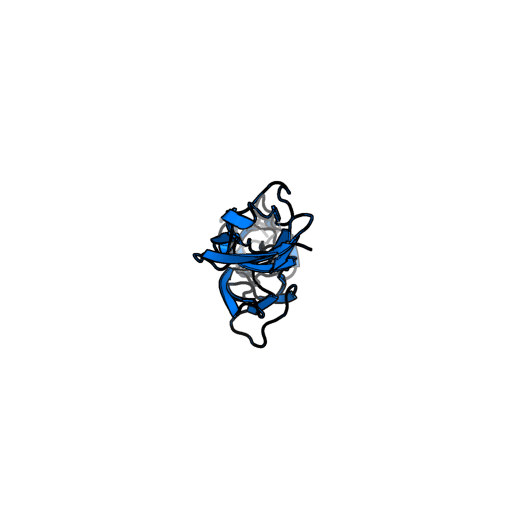A . ARG A 1 182 ? 23.791 12.284 -16.648 1.00 84.50 182 ARG A CA 1
ATOM 1414 C C . ARG A 1 182 ? 25.033 11.6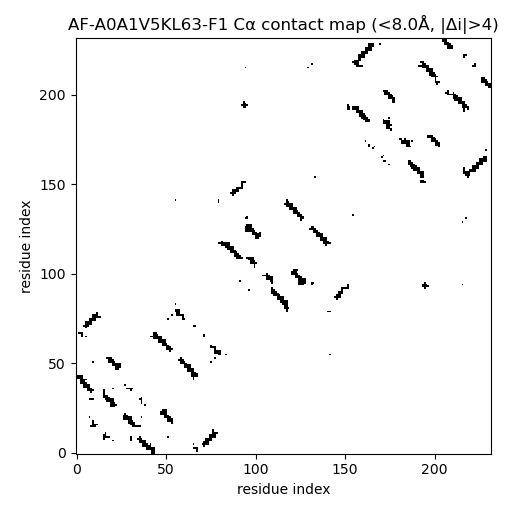83 -17.315 1.00 84.50 182 ARG A C 1
ATOM 1416 O O . ARG A 1 182 ? 25.141 11.721 -18.533 1.00 84.50 182 ARG A O 1
ATOM 1423 N N . THR A 1 183 ? 25.975 11.154 -16.537 1.00 87.69 183 THR A N 1
ATOM 1424 C CA . THR A 1 183 ? 27.249 10.612 -17.040 1.00 87.69 183 THR A CA 1
ATOM 1425 C C . THR A 1 183 ? 27.249 9.094 -17.233 1.00 87.69 183 THR A C 1
ATOM 1427 O O . THR A 1 183 ? 28.260 8.533 -17.648 1.00 87.69 183 THR A O 1
ATOM 1430 N N . GLN A 1 184 ? 26.143 8.409 -16.931 1.00 94.75 184 GLN A N 1
ATOM 1431 C CA . GLN A 1 184 ? 26.024 6.964 -17.120 1.00 94.75 184 GLN A CA 1
ATOM 1432 C C . GLN A 1 184 ? 25.933 6.630 -18.614 1.00 94.75 184 GLN A C 1
ATOM 1434 O O . GLN A 1 184 ? 25.258 7.324 -19.374 1.00 94.75 184 GLN A O 1
ATOM 1439 N N . THR A 1 185 ? 26.617 5.571 -19.047 1.00 96.88 185 THR A N 1
ATOM 1440 C CA . THR A 1 185 ? 26.703 5.185 -20.463 1.00 96.88 185 THR A CA 1
ATOM 1441 C C . THR A 1 185 ? 26.481 3.690 -20.667 1.00 96.88 185 THR A C 1
ATOM 1443 O O . THR A 1 185 ? 26.575 2.899 -19.730 1.00 96.88 185 THR A O 1
ATOM 1446 N N . THR A 1 186 ? 26.162 3.290 -21.899 1.00 96.81 186 THR A N 1
ATOM 1447 C CA . THR A 1 186 ? 26.106 1.877 -22.297 1.00 96.81 186 THR A CA 1
ATOM 1448 C C . THR A 1 186 ? 27.509 1.239 -22.329 1.00 96.81 186 THR A C 1
ATOM 1450 O O . THR A 1 186 ? 28.418 1.875 -22.866 1.00 96.81 186 THR A O 1
ATOM 1453 N N . PRO A 1 187 ? 27.683 -0.031 -21.909 1.00 97.00 187 PRO A N 1
ATOM 1454 C CA . PRO A 1 187 ? 26.658 -0.895 -21.331 1.00 97.00 187 PRO A CA 1
ATOM 1455 C C . PRO A 1 187 ? 26.288 -0.443 -19.914 1.00 97.00 187 PRO A C 1
ATOM 1457 O O . PRO A 1 187 ? 27.150 -0.238 -19.067 1.00 97.00 187 PRO A O 1
ATOM 1460 N N . PHE A 1 188 ? 24.989 -0.333 -19.659 1.00 96.94 188 PHE A N 1
ATOM 1461 C CA . PHE A 1 188 ? 24.445 0.115 -18.385 1.00 96.94 188 PHE A CA 1
ATOM 1462 C C . PHE A 1 188 ? 23.681 -1.025 -17.721 1.00 96.94 188 PHE A C 1
ATOM 1464 O O . PHE A 1 188 ? 22.889 -1.699 -18.381 1.00 96.94 188 PHE A O 1
ATOM 1471 N N . ARG A 1 189 ? 23.908 -1.251 -16.425 1.00 96.94 189 ARG A N 1
ATOM 1472 C CA . ARG A 1 189 ? 23.174 -2.237 -15.625 1.00 96.94 189 ARG A CA 1
ATOM 1473 C C . ARG A 1 189 ? 22.881 -1.668 -14.249 1.00 96.94 189 ARG A C 1
ATOM 1475 O O . ARG A 1 189 ? 23.803 -1.231 -13.568 1.00 96.94 189 ARG A O 1
ATOM 1482 N N . GLN A 1 190 ? 21.623 -1.723 -13.830 1.00 96.06 190 GLN A N 1
ATOM 1483 C CA . GLN A 1 190 ? 21.217 -1.218 -12.525 1.00 96.06 190 GLN A CA 1
ATOM 1484 C C . GLN A 1 190 ? 20.050 -2.027 -11.936 1.00 96.06 190 GLN A C 1
ATOM 1486 O O . GLN A 1 190 ? 19.033 -2.201 -12.611 1.00 96.06 190 GLN A O 1
ATOM 1491 N N . PRO A 1 191 ? 20.153 -2.490 -10.675 1.00 97.19 191 PRO A N 1
ATOM 1492 C CA . PRO A 1 191 ? 19.000 -2.938 -9.901 1.00 97.19 191 PRO A CA 1
ATOM 1493 C C . PRO A 1 191 ? 18.035 -1.777 -9.634 1.00 97.19 191 PRO A C 1
ATOM 1495 O O . PRO A 1 191 ? 18.460 -0.700 -9.214 1.00 97.19 191 PRO A O 1
ATOM 1498 N N . LEU A 1 192 ? 16.745 -2.004 -9.854 1.00 97.19 192 LEU A N 1
ATOM 1499 C CA . LEU A 1 192 ? 15.681 -1.028 -9.623 1.00 97.19 192 LEU A CA 1
ATOM 1500 C C . LEU A 1 192 ? 14.529 -1.706 -8.888 1.00 97.19 192 LEU A C 1
ATOM 1502 O O . LEU A 1 192 ? 14.277 -2.894 -9.098 1.00 97.19 192 LEU A O 1
ATOM 1506 N N . ALA A 1 193 ? 13.832 -0.957 -8.039 1.00 97.75 193 ALA A N 1
ATOM 1507 C CA . ALA A 1 193 ? 12.595 -1.440 -7.447 1.00 97.75 193 ALA A CA 1
ATOM 1508 C C . ALA A 1 193 ? 11.525 -1.654 -8.529 1.00 97.75 193 ALA A C 1
ATOM 1510 O O . ALA A 1 193 ? 11.632 -1.147 -9.648 1.00 97.75 193 ALA A O 1
ATOM 1511 N N . VAL A 1 194 ? 10.501 -2.444 -8.220 1.00 98.19 194 VAL A N 1
ATOM 1512 C CA . VAL A 1 194 ? 9.410 -2.693 -9.169 1.00 98.19 194 VAL A CA 1
ATOM 1513 C C . VAL A 1 194 ? 8.662 -1.400 -9.483 1.00 98.19 194 VAL A C 1
ATOM 1515 O O . VAL A 1 194 ? 8.276 -0.655 -8.585 1.00 98.19 194 VAL A O 1
ATOM 1518 N N . GLY A 1 195 ? 8.395 -1.155 -10.765 1.00 97.56 195 GLY A N 1
ATOM 1519 C CA . GLY A 1 195 ? 7.533 -0.057 -11.189 1.00 97.56 195 GLY A CA 1
ATOM 1520 C C . GLY A 1 195 ? 7.948 0.638 -12.476 1.00 97.56 195 GLY A C 1
ATOM 1521 O O . GLY A 1 195 ? 8.832 0.188 -13.208 1.00 97.56 195 GLY A O 1
ATOM 1522 N N . ARG A 1 196 ? 7.248 1.739 -12.762 1.00 96.81 196 ARG A N 1
ATOM 1523 C CA . ARG A 1 196 ? 7.434 2.575 -13.946 1.00 96.81 196 ARG A CA 1
ATOM 1524 C C . ARG A 1 196 ? 8.567 3.574 -13.764 1.00 96.81 196 ARG A C 1
ATOM 1526 O O . ARG A 1 196 ? 8.575 4.347 -12.808 1.00 96.81 196 ARG A O 1
ATOM 1533 N N . TYR A 1 197 ? 9.454 3.622 -14.752 1.00 96.00 197 TYR A N 1
ATOM 1534 C CA . TYR A 1 197 ? 10.540 4.594 -14.829 1.00 96.00 197 TYR A CA 1
ATOM 1535 C C . TYR A 1 197 ? 10.541 5.273 -16.193 1.00 96.00 197 TYR A C 1
ATOM 1537 O O . TYR A 1 197 ? 10.436 4.608 -17.224 1.00 96.00 197 TYR A O 1
ATOM 1545 N N . ALA A 1 198 ? 10.703 6.595 -16.201 1.00 96.00 198 ALA A N 1
ATOM 1546 C CA . ALA A 1 198 ? 11.100 7.295 -17.414 1.00 96.00 198 ALA A CA 1
ATOM 1547 C C . ALA A 1 198 ? 12.577 6.985 -17.684 1.00 96.00 198 ALA A C 1
ATOM 1549 O O . ALA A 1 198 ? 13.411 7.103 -16.788 1.00 96.00 198 ALA A O 1
ATOM 1550 N N . LEU A 1 199 ? 12.888 6.585 -18.908 1.00 96.88 199 LEU A N 1
ATOM 1551 C CA . LEU A 1 199 ? 14.226 6.252 -19.360 1.00 96.88 199 LEU A CA 1
ATOM 1552 C C . LEU A 1 199 ? 14.551 7.100 -20.581 1.00 96.88 199 LEU A C 1
ATOM 1554 O O . LEU A 1 199 ? 13.838 7.050 -21.585 1.00 96.88 199 LEU A O 1
ATOM 1558 N N . ARG A 1 200 ? 15.659 7.833 -20.495 1.00 97.06 200 ARG A N 1
ATOM 1559 C CA . ARG A 1 200 ? 16.211 8.580 -21.618 1.00 97.06 200 ARG A CA 1
ATOM 1560 C C . ARG A 1 200 ? 17.547 7.993 -22.050 1.00 97.06 200 ARG A C 1
ATOM 1562 O O . ARG A 1 200 ? 18.421 7.753 -21.223 1.00 97.06 200 ARG A O 1
ATOM 1569 N N . ILE A 1 201 ? 17.710 7.787 -23.347 1.00 97.06 201 ILE A N 1
ATOM 1570 C CA . ILE A 1 201 ? 18.904 7.264 -23.998 1.00 97.06 201 ILE A CA 1
ATOM 1571 C C . ILE A 1 201 ? 19.244 8.196 -25.154 1.00 97.06 201 ILE A C 1
ATOM 1573 O O . ILE A 1 201 ? 18.425 8.401 -26.046 1.00 97.06 201 ILE A O 1
ATOM 1577 N N . PHE A 1 202 ? 20.440 8.776 -25.162 1.00 96.00 202 PHE A N 1
ATOM 1578 C CA . PHE A 1 202 ? 20.793 9.777 -26.168 1.00 96.00 202 PHE A CA 1
ATOM 1579 C C . PHE A 1 202 ? 22.297 9.871 -26.403 1.00 96.00 202 PHE A C 1
ATOM 1581 O O . PHE A 1 202 ? 23.106 9.450 -25.573 1.00 96.00 202 PHE A O 1
ATOM 1588 N N . ARG A 1 203 ? 22.665 10.468 -27.536 1.00 95.94 203 ARG A N 1
ATOM 1589 C CA . ARG A 1 203 ? 24.016 10.950 -27.809 1.00 95.94 203 ARG A CA 1
ATOM 1590 C C . ARG A 1 203 ? 23.974 12.040 -28.873 1.00 95.94 203 ARG A C 1
ATOM 1592 O O . ARG A 1 203 ? 23.341 11.859 -29.907 1.00 95.94 203 ARG A O 1
ATOM 1599 N N . ASP A 1 204 ? 24.687 13.133 -28.634 1.00 94.94 204 ASP A N 1
ATOM 1600 C CA . ASP A 1 204 ? 24.753 14.248 -29.579 1.00 94.94 204 ASP A CA 1
ATOM 1601 C C . ASP A 1 204 ? 25.311 13.792 -30.937 1.00 94.94 204 ASP A C 1
ATOM 1603 O O . ASP A 1 204 ? 26.307 13.065 -31.001 1.00 94.94 204 ASP A O 1
ATOM 1607 N N . GLY A 1 205 ? 24.644 14.203 -32.021 1.00 96.00 205 GLY A N 1
ATOM 1608 C CA . GLY A 1 205 ? 24.959 13.791 -33.394 1.00 96.00 205 GLY A CA 1
ATOM 1609 C C . GLY A 1 205 ? 24.396 12.426 -33.807 1.00 96.00 205 GLY A C 1
ATOM 1610 O O . GLY A 1 205 ? 24.686 11.968 -34.912 1.00 96.00 205 GLY A O 1
ATOM 1611 N N . PHE A 1 206 ? 23.598 11.770 -32.955 1.00 97.25 206 PHE A N 1
ATOM 1612 C CA . PHE A 1 206 ? 22.980 10.480 -33.258 1.00 97.25 206 PHE A CA 1
ATOM 1613 C C . PHE A 1 206 ? 21.488 10.441 -32.908 1.00 97.25 206 PHE A C 1
ATOM 1615 O O . PHE A 1 206 ? 21.043 10.979 -31.896 1.00 97.25 206 PHE A O 1
ATOM 1622 N N . HIS A 1 207 ? 20.726 9.704 -33.711 1.00 96.75 207 HIS A N 1
ATOM 1623 C CA . HIS A 1 207 ? 19.405 9.210 -33.345 1.00 96.75 207 HIS A CA 1
ATOM 1624 C C . HIS A 1 207 ? 19.535 7.886 -32.588 1.00 96.75 207 HIS A C 1
ATOM 1626 O O . HIS A 1 207 ? 20.227 6.974 -33.041 1.00 96.75 207 HIS A O 1
ATOM 1632 N N . THR A 1 208 ? 18.844 7.767 -31.455 1.00 97.00 208 THR A N 1
ATOM 1633 C CA . THR A 1 208 ? 18.749 6.545 -30.646 1.00 97.00 208 THR A CA 1
ATOM 1634 C C . THR A 1 208 ? 17.322 6.007 -30.660 1.00 97.00 208 THR A C 1
ATOM 1636 O O . THR A 1 208 ? 16.360 6.769 -30.585 1.00 97.00 208 THR A O 1
ATOM 1639 N N . VAL A 1 209 ? 17.165 4.686 -30.749 1.00 97.00 209 VAL A N 1
ATOM 1640 C CA . VAL A 1 209 ? 15.863 4.017 -30.629 1.00 97.00 209 VAL A CA 1
ATOM 1641 C C . VAL A 1 209 ? 15.989 2.841 -29.652 1.00 97.00 209 VAL A C 1
ATOM 1643 O O . VAL A 1 209 ? 16.738 1.905 -29.946 1.00 97.00 209 VAL A O 1
ATOM 1646 N N . PRO A 1 210 ? 15.276 2.857 -28.507 1.00 97.00 210 PRO A N 1
ATOM 1647 C CA . PRO A 1 210 ? 14.451 3.964 -27.997 1.00 97.00 210 PRO A CA 1
ATOM 1648 C C . PRO A 1 210 ? 15.301 5.168 -27.536 1.00 97.00 210 PRO A C 1
ATOM 1650 O O . PRO A 1 210 ? 16.463 4.993 -27.171 1.00 97.00 210 PRO A O 1
ATOM 1653 N N . SER A 1 211 ? 14.715 6.372 -27.533 1.00 93.31 211 SER A N 1
ATOM 1654 C CA . SER A 1 211 ? 15.347 7.608 -27.038 1.00 93.31 211 SER A CA 1
ATOM 1655 C C . SER A 1 211 ? 14.718 8.103 -25.738 1.00 93.31 211 SER A C 1
ATOM 1657 O O . SER A 1 211 ? 15.389 8.122 -24.720 1.00 93.31 211 SER A O 1
ATOM 1659 N N . ASP A 1 212 ? 13.432 8.444 -25.737 1.00 94.44 212 ASP A N 1
ATOM 1660 C CA . ASP A 1 212 ? 12.660 8.829 -24.552 1.00 94.44 212 ASP A CA 1
ATOM 1661 C C . ASP A 1 212 ? 11.491 7.854 -24.406 1.00 94.44 212 ASP A C 1
ATOM 1663 O O . ASP A 1 212 ? 10.560 7.852 -25.211 1.00 94.44 212 ASP A O 1
ATOM 1667 N N . THR A 1 213 ? 11.552 6.974 -23.409 1.00 94.94 213 THR A N 1
ATOM 1668 C CA . THR A 1 213 ? 10.548 5.921 -23.216 1.00 94.94 213 THR A CA 1
ATOM 1669 C C . THR A 1 213 ? 10.199 5.744 -21.747 1.00 94.94 213 THR A C 1
ATOM 1671 O O . THR A 1 213 ? 10.933 6.158 -20.855 1.00 94.94 213 THR A O 1
ATOM 1674 N N . THR A 1 214 ? 9.068 5.101 -21.478 1.00 95.94 214 THR A N 1
ATOM 1675 C CA . THR A 1 214 ? 8.756 4.570 -20.149 1.00 95.94 214 THR A CA 1
ATOM 1676 C C . THR A 1 214 ? 8.974 3.069 -20.153 1.00 95.94 214 THR A C 1
ATOM 1678 O O . THR A 1 214 ? 8.644 2.385 -21.120 1.00 95.94 214 THR A O 1
ATOM 1681 N N . ILE A 1 215 ? 9.550 2.565 -19.072 1.00 96.69 215 ILE A N 1
ATOM 1682 C CA . ILE A 1 215 ? 9.802 1.145 -18.857 1.00 96.69 215 ILE A CA 1
ATOM 1683 C C . ILE A 1 215 ? 9.100 0.686 -17.588 1.00 96.69 215 ILE A C 1
ATOM 1685 O O . ILE A 1 215 ? 8.868 1.493 -16.688 1.00 96.69 215 ILE A O 1
ATOM 1689 N N . PHE A 1 216 ? 8.793 -0.605 -17.507 1.00 97.75 216 PHE A N 1
ATOM 1690 C CA . PHE A 1 216 ? 8.287 -1.231 -16.291 1.00 97.75 216 PHE A CA 1
ATOM 1691 C C . PHE A 1 216 ? 9.278 -2.296 -15.819 1.00 97.75 216 PHE A C 1
ATOM 1693 O O . PHE A 1 216 ? 9.584 -3.225 -16.565 1.00 97.75 216 PHE A O 1
ATOM 1700 N N . ILE A 1 217 ? 9.776 -2.163 -14.592 1.00 98.12 217 ILE A N 1
ATOM 1701 C CA . ILE A 1 217 ? 10.639 -3.157 -13.950 1.00 98.12 217 ILE A CA 1
ATOM 1702 C C . ILE A 1 217 ? 9.763 -4.142 -13.184 1.00 98.12 217 ILE A C 1
ATOM 1704 O O . ILE A 1 217 ? 8.995 -3.732 -12.317 1.00 98.12 217 ILE A O 1
ATOM 1708 N N . LYS A 1 218 ? 9.883 -5.433 -13.504 1.00 97.19 218 LYS A N 1
ATOM 1709 C CA . LYS A 1 218 ? 9.193 -6.536 -12.822 1.00 97.19 218 LYS A CA 1
ATOM 1710 C C . LYS A 1 218 ? 10.099 -7.185 -11.767 1.00 97.19 218 LYS A C 1
ATOM 1712 O O . LYS A 1 218 ? 11.324 -7.132 -11.906 1.00 97.19 218 LYS A O 1
ATOM 1717 N N . PRO A 1 219 ? 9.528 -7.784 -10.707 1.00 97.50 219 PRO A N 1
ATOM 1718 C CA . PRO A 1 219 ? 10.319 -8.395 -9.648 1.00 97.50 219 PRO A CA 1
ATOM 1719 C C . PRO A 1 219 ? 11.071 -9.614 -10.181 1.00 97.50 219 PRO A C 1
ATOM 1721 O O . PRO A 1 219 ? 10.493 -10.451 -10.865 1.00 97.50 219 PRO A O 1
ATOM 1724 N N . ASN A 1 220 ? 12.347 -9.728 -9.820 1.00 96.50 220 ASN A N 1
ATOM 1725 C CA . ASN A 1 220 ? 13.243 -10.825 -10.188 1.00 96.50 220 ASN A CA 1
ATOM 1726 C C . ASN A 1 220 ? 13.428 -11.020 -11.705 1.00 96.50 220 ASN A C 1
ATOM 1728 O O . ASN A 1 220 ? 13.846 -12.091 -12.140 1.00 96.50 220 ASN A O 1
ATOM 1732 N N . GLU A 1 221 ? 13.152 -9.987 -12.504 1.00 96.06 221 GLU A N 1
ATOM 1733 C CA . GLU A 1 221 ? 13.324 -10.006 -13.955 1.00 96.06 221 GLU A CA 1
ATOM 1734 C C . GLU A 1 221 ? 14.391 -9.003 -14.412 1.00 96.06 221 GLU A C 1
ATOM 1736 O O . GLU A 1 221 ? 14.536 -7.906 -13.859 1.00 96.06 221 GLU A O 1
ATOM 1741 N N . ASP A 1 222 ? 15.106 -9.377 -15.474 1.00 95.69 222 ASP A N 1
ATOM 1742 C CA . ASP A 1 222 ? 16.023 -8.499 -16.194 1.00 95.69 222 ASP A CA 1
ATOM 1743 C C . ASP A 1 222 ? 15.299 -7.895 -17.404 1.00 95.69 222 ASP A C 1
ATOM 1745 O O . ASP A 1 222 ? 15.024 -8.577 -18.395 1.00 95.69 222 ASP A O 1
ATOM 1749 N N . LEU A 1 223 ? 15.036 -6.590 -17.355 1.00 97.69 223 LEU A N 1
ATOM 1750 C CA . LEU A 1 223 ? 14.588 -5.833 -18.514 1.00 97.69 223 LEU A CA 1
ATOM 1751 C C . LEU A 1 223 ? 15.797 -5.462 -19.376 1.00 97.69 223 LEU A C 1
ATOM 1753 O O . LEU A 1 223 ? 16.581 -4.576 -19.029 1.00 97.69 223 LEU A O 1
ATOM 1757 N N . ASN A 1 224 ? 15.922 -6.128 -20.520 1.00 97.81 224 ASN A N 1
ATOM 1758 C CA . ASN A 1 224 ? 16.990 -5.885 -21.483 1.00 97.81 224 ASN A CA 1
ATOM 1759 C C . ASN A 1 224 ? 16.517 -4.944 -22.597 1.00 97.81 224 ASN A C 1
ATOM 1761 O O . ASN A 1 224 ? 15.554 -5.238 -23.303 1.00 97.81 224 ASN A O 1
ATOM 1765 N N . ILE A 1 225 ? 17.231 -3.836 -22.788 1.00 97.94 225 ILE A N 1
ATOM 1766 C CA . ILE A 1 225 ? 16.991 -2.860 -23.852 1.00 97.94 225 ILE A CA 1
ATOM 1767 C C . ILE A 1 225 ? 18.201 -2.841 -24.775 1.00 97.94 225 ILE A C 1
ATOM 1769 O O . ILE A 1 225 ? 19.319 -2.526 -24.361 1.00 97.94 225 ILE A O 1
ATOM 1773 N N . VAL A 1 226 ? 17.959 -3.155 -26.045 1.00 97.94 226 VAL A N 1
ATOM 1774 C CA . VAL A 1 226 ? 18.956 -3.040 -27.108 1.00 97.94 226 VAL A CA 1
ATOM 1775 C C . VAL A 1 226 ? 18.693 -1.756 -27.878 1.00 97.94 226 VAL A C 1
ATOM 1777 O O . VAL A 1 226 ? 17.640 -1.585 -28.484 1.00 97.94 226 VAL A O 1
ATOM 1780 N N . VAL A 1 227 ? 19.668 -0.857 -27.850 1.00 97.81 227 VAL A N 1
ATOM 1781 C CA . VAL A 1 227 ? 19.588 0.469 -28.450 1.00 97.81 227 VAL A CA 1
ATOM 1782 C C . VAL A 1 227 ? 20.122 0.412 -29.876 1.00 97.81 227 VAL A C 1
ATOM 1784 O O . VAL A 1 227 ? 21.261 -0.003 -30.129 1.00 97.81 227 VAL A O 1
ATOM 1787 N N . GLN A 1 228 ? 19.292 0.839 -30.820 1.00 97.62 228 GLN A N 1
ATOM 1788 C CA . GLN A 1 228 ? 19.706 1.131 -32.188 1.00 97.62 228 GLN A CA 1
ATOM 1789 C C . GLN A 1 228 ? 20.201 2.571 -32.253 1.00 97.62 228 GLN A C 1
ATOM 1791 O O . GLN A 1 228 ? 19.600 3.455 -31.644 1.00 97.62 228 GLN A O 1
ATOM 1796 N N . MET A 1 229 ? 21.301 2.798 -32.969 1.00 97.19 229 MET A N 1
ATOM 1797 C CA . MET A 1 229 ? 21.879 4.128 -33.119 1.00 97.19 229 MET A CA 1
ATOM 1798 C C . MET A 1 229 ? 22.268 4.385 -34.573 1.00 97.19 229 MET A C 1
ATOM 1800 O O . MET A 1 229 ? 22.848 3.515 -35.227 1.00 97.19 229 MET A O 1
ATOM 1804 N N . SER A 1 230 ? 21.952 5.575 -35.072 1.00 96.31 230 SER A N 1
ATOM 1805 C CA . SER A 1 230 ? 22.324 6.039 -36.411 1.00 96.31 230 SER A CA 1
ATOM 1806 C C . SER A 1 230 ? 22.773 7.499 -36.359 1.00 96.31 230 SER A C 1
ATOM 1808 O O . SER A 1 230 ? 22.285 8.235 -35.503 1.00 96.31 230 SER A O 1
ATOM 1810 N N . PRO A 1 231 ? 23.692 7.940 -37.234 1.00 95.19 231 PRO A N 1
ATOM 1811 C CA . PRO A 1 231 ? 24.011 9.361 -37.365 1.00 95.19 231 PRO A CA 1
ATOM 1812 C C . PRO A 1 231 ? 22.755 10.179 -37.689 1.00 95.19 231 PRO A C 1
ATOM 1814 O O . PRO A 1 231 ? 21.834 9.651 -38.322 1.00 95.19 231 PRO A O 1
ATO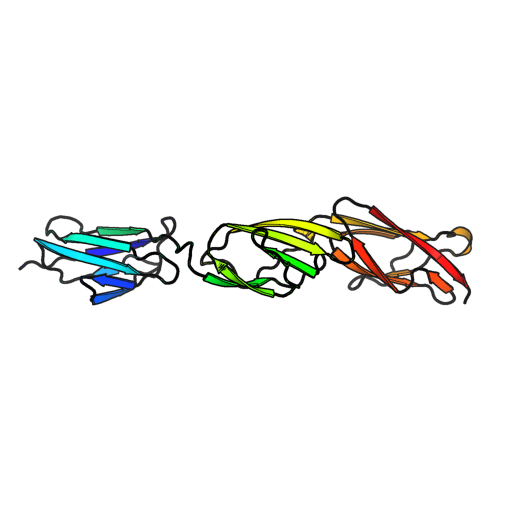M 1817 N N . MET A 1 232 ? 22.722 11.426 -37.221 1.00 91.25 232 MET A N 1
ATOM 1818 C CA . MET A 1 232 ? 21.759 12.433 -37.688 1.00 91.25 232 MET A CA 1
ATOM 1819 C C . MET A 1 232 ? 22.123 12.946 -39.081 1.00 91.25 232 MET A C 1
ATOM 1821 O O . MET A 1 232 ? 23.328 12.902 -39.425 1.00 91.25 232 MET A O 1
#

Solvent-accessible surface area (backbone atoms only — not comparable to full-atom values): 12839 Å² total; per-residue (Å²): 136,58,64,40,61,40,37,36,37,38,24,47,97,86,38,63,30,69,29,43,35,25,51,72,85,41,79,78,49,59,22,35,76,88,46,58,31,75,45,72,76,41,55,45,84,36,75,44,43,38,37,41,41,40,94,66,35,44,76,34,73,49,76,46,73,34,52,88,92,51,89,44,70,44,80,44,71,48,46,70,32,58,80,43,67,43,72,35,34,39,54,71,48,60,56,30,48,30,40,23,57,69,82,46,77,78,62,42,59,54,55,39,77,47,73,42,49,35,41,80,40,45,37,37,35,28,18,82,90,81,69,44,72,50,75,52,76,49,73,39,58,95,84,53,70,51,66,45,78,77,60,42,64,81,76,23,46,13,28,45,35,38,35,60,75,56,38,89,85,62,58,62,39,35,40,37,46,85,96,56,67,77,81,41,42,42,76,36,76,46,81,38,48,22,18,58,41,60,40,38,33,44,46,93,71,40,48,44,44,71,29,78,47,77,47,73,38,46,59,81,35,76,49,76,45,70,30,46,75,44,75,107

Mean predicted aligned error: 8.54 Å